Protein AF-A0A916TA83-F1 (afdb_monomer)

Sequence (271 aa):
MKVLVGTGSREHRHPMDTLDASRLGIAGRPSDEERTSVSLAVLRASPEEGGDETHGNGGSPRRLDVDAERVFSSRNERGELKEVMGTILADESLTRVVVAAGGGDPDAFLAAVLARLMAIERLDVEIGYVTHTTTPATENYSLPVGEQAAAFAVSAPAVSTPLIRDDTGAALVGIGHHRGRDGHKLEGEGIVDDTRLFAGETAGVTVRPTPQAPGVRASLDRRWRRRWVAGRAAQTGGPAIVVVRDGVVAPKTVRRSTFYRHHDDWKLVRP

Organism: NCBI:txid1517702

Solvent-accessible surface area (backbone atoms only — not comparable to full-atom values): 14836 Å² total; per-residue (Å²): 132,90,87,88,84,84,85,83,75,83,79,79,79,77,73,78,84,66,76,47,32,61,82,69,61,42,51,75,83,67,49,82,64,40,44,49,21,40,36,39,32,41,32,28,55,47,78,80,75,89,71,78,94,72,93,72,98,66,88,71,80,77,59,66,44,78,51,74,54,79,47,79,59,84,88,86,49,78,64,57,52,50,51,53,52,47,56,61,69,62,41,83,56,49,45,32,38,34,43,32,29,53,21,84,52,42,42,38,51,52,18,50,54,52,26,50,31,56,74,70,72,43,39,80,36,26,35,10,59,28,30,65,58,91,44,60,29,34,62,49,54,59,44,62,48,29,62,66,9,41,57,41,30,74,68,49,63,58,39,82,25,56,31,28,26,37,87,87,57,49,37,46,50,21,43,37,35,42,28,17,56,97,81,40,59,22,51,34,39,29,33,30,69,93,45,76,74,49,73,49,76,40,70,22,37,39,34,32,45,30,63,51,88,57,14,30,32,34,23,54,62,45,97,87,69,66,60,73,45,71,20,42,33,42,36,38,39,27,86,48,32,33,42,29,40,26,84,46,69,53,96,59,66,34,48,60,54,41,45,30,43,50,94,60,50,32,23,38,35,46,119

Structure (mmCIF, N/CA/C/O backbone):
data_AF-A0A916TA83-F1
#
_entry.id   AF-A0A916TA83-F1
#
loop_
_atom_site.group_PDB
_atom_site.id
_atom_site.type_symbol
_atom_site.label_atom_id
_atom_site.label_alt_id
_atom_site.label_comp_id
_atom_site.label_asym_id
_atom_site.label_entity_id
_atom_site.label_seq_id
_atom_site.pdbx_PDB_ins_code
_atom_site.Cartn_x
_atom_site.Cartn_y
_atom_site.Cartn_z
_atom_site.occupancy
_atom_site.B_iso_or_equiv
_atom_site.auth_seq_id
_atom_site.auth_comp_id
_atom_site.auth_asym_id
_atom_site.auth_atom_id
_atom_site.pdbx_PDB_model_num
ATOM 1 N N . MET A 1 1 ? -50.240 18.651 50.064 1.00 28.66 1 MET A N 1
ATOM 2 C CA . MET A 1 1 ? -50.277 19.049 48.639 1.00 28.66 1 MET A CA 1
ATOM 3 C C . MET A 1 1 ? -48.889 19.586 48.284 1.00 28.66 1 MET A C 1
ATOM 5 O O . MET A 1 1 ? -48.512 20.535 48.946 1.00 28.66 1 MET A O 1
ATOM 9 N N . LYS A 1 2 ? -48.142 18.903 47.383 1.00 21.80 2 LYS A N 1
ATOM 10 C CA . LYS A 1 2 ? -47.026 19.346 46.483 1.00 21.80 2 LYS A CA 1
ATOM 11 C C . LYS A 1 2 ? -46.073 20.477 46.979 1.00 21.80 2 LYS A C 1
ATOM 13 O O . LYS A 1 2 ? -46.550 21.528 47.359 1.00 21.80 2 LYS A O 1
ATOM 18 N N . VAL A 1 3 ? -44.733 20.406 46.933 1.00 22.08 3 VAL A N 1
ATOM 19 C CA . VAL A 1 3 ? -43.817 20.041 45.826 1.00 22.08 3 VAL A CA 1
ATOM 20 C C . VAL A 1 3 ? -42.411 19.698 46.365 1.00 22.08 3 VAL A C 1
ATOM 22 O O . VAL A 1 3 ? -41.931 20.300 47.318 1.00 22.08 3 VAL A O 1
ATOM 25 N N . LEU A 1 4 ? -41.772 18.757 45.669 1.00 21.94 4 LEU A N 1
ATOM 26 C CA . LEU A 1 4 ? -40.370 18.338 45.679 1.00 21.94 4 LEU A CA 1
ATOM 27 C C . LEU A 1 4 ? -39.563 19.165 44.657 1.00 21.94 4 LEU A C 1
ATOM 29 O O . LEU A 1 4 ? -40.009 19.221 43.518 1.00 21.94 4 LEU A O 1
ATOM 33 N N . VAL A 1 5 ? -38.381 19.699 44.994 1.00 26.34 5 VAL A N 1
ATOM 34 C CA . VAL A 1 5 ? -37.252 19.825 44.040 1.00 26.34 5 VAL A CA 1
ATOM 35 C C . VAL A 1 5 ? -35.937 19.685 44.808 1.00 26.34 5 VAL A C 1
ATOM 37 O O . VAL A 1 5 ? -35.589 20.529 45.632 1.00 26.34 5 VAL A O 1
ATOM 40 N N . GLY A 1 6 ? -35.240 18.581 44.538 1.00 24.70 6 GLY A N 1
ATOM 41 C CA . GLY A 1 6 ? -33.911 18.270 45.042 1.00 24.70 6 GLY A CA 1
ATOM 42 C C . GLY A 1 6 ? -32.810 19.009 44.283 1.00 24.70 6 GLY A C 1
ATOM 43 O O . GLY A 1 6 ? -32.918 19.314 43.096 1.00 24.70 6 GLY A O 1
ATOM 44 N N . THR A 1 7 ? -31.742 19.287 45.014 1.00 26.95 7 THR A N 1
ATOM 45 C CA . THR A 1 7 ? -30.483 19.874 44.567 1.00 26.95 7 THR A CA 1
ATOM 46 C C . THR A 1 7 ? -29.748 18.924 43.621 1.00 26.95 7 THR A C 1
ATOM 48 O O . THR A 1 7 ? -29.329 17.842 44.028 1.00 26.95 7 THR A O 1
ATOM 51 N N . GLY A 1 8 ? -29.574 19.329 42.362 1.00 25.00 8 GLY A N 1
ATOM 52 C CA . GLY A 1 8 ? -28.733 18.624 41.398 1.00 25.00 8 GLY A CA 1
ATOM 53 C C . GLY A 1 8 ? -27.250 18.800 41.725 1.00 25.00 8 GLY A C 1
ATOM 54 O O . GLY A 1 8 ? -26.660 19.831 41.403 1.00 25.00 8 GLY A O 1
ATOM 55 N N . SER A 1 9 ? -26.654 17.785 42.352 1.00 29.42 9 SER A N 1
ATOM 56 C CA . SER A 1 9 ? -25.202 17.593 42.371 1.00 29.42 9 SER A CA 1
ATOM 57 C C . SER A 1 9 ? -24.736 17.230 40.963 1.00 29.42 9 SER A C 1
ATOM 59 O O . SER A 1 9 ? -25.248 16.300 40.347 1.00 29.42 9 SER A O 1
ATOM 61 N N . ARG A 1 10 ? -23.769 17.994 40.450 1.00 30.06 10 ARG A N 1
ATOM 62 C CA . ARG A 1 10 ? -23.057 17.718 39.200 1.00 30.06 10 ARG A CA 1
ATOM 63 C C . ARG A 1 10 ? -22.338 16.373 39.316 1.00 30.06 10 ARG A C 1
ATOM 65 O O . ARG A 1 10 ? -21.316 16.289 39.991 1.00 30.06 10 ARG A O 1
ATOM 72 N N . GLU A 1 11 ? -22.851 15.353 38.639 1.00 30.36 11 GLU A N 1
ATOM 73 C CA . GLU A 1 11 ? -22.128 14.102 38.422 1.00 30.36 11 GLU A CA 1
ATOM 74 C C . GLU A 1 11 ? -20.825 14.374 37.664 1.00 30.36 11 GLU A C 1
ATOM 76 O O . GLU A 1 11 ? -20.797 14.944 36.567 1.00 30.36 11 GLU A O 1
ATOM 81 N N . HIS A 1 12 ? -19.727 13.974 38.300 1.00 27.55 12 HIS A N 1
ATOM 82 C CA . HIS A 1 12 ? -18.419 13.818 37.693 1.00 27.55 12 HIS A CA 1
ATOM 83 C C . HIS A 1 12 ? -18.500 12.764 36.586 1.00 27.55 12 HIS A C 1
ATOM 85 O O . HIS A 1 12 ? -18.556 11.566 36.848 1.00 27.55 12 HIS A O 1
ATOM 91 N N . ARG A 1 13 ? -18.462 13.218 35.331 1.00 27.81 13 ARG A N 1
ATOM 92 C CA . ARG A 1 13 ? -18.040 12.372 34.215 1.00 27.81 13 ARG A CA 1
ATOM 93 C C . ARG A 1 13 ? -16.564 12.041 34.420 1.00 27.81 13 ARG A C 1
ATOM 95 O O . ARG A 1 13 ? -15.716 12.907 34.228 1.00 27.81 13 ARG A O 1
ATOM 102 N N . HIS A 1 14 ? -16.273 10.808 34.824 1.00 29.09 14 HIS A N 1
ATOM 103 C CA . HIS A 1 14 ? -14.935 10.244 34.693 1.00 29.09 14 HIS A CA 1
ATOM 104 C C . HIS A 1 14 ? -14.563 10.222 33.200 1.00 29.09 14 HIS A C 1
ATOM 106 O O . HIS A 1 14 ? -15.340 9.694 32.399 1.00 29.09 14 HIS A O 1
ATOM 112 N N . PRO A 1 15 ? -13.439 10.830 32.787 1.00 33.94 15 PRO A N 1
ATOM 113 C CA . PRO A 1 15 ? -13.012 10.777 31.401 1.00 33.94 15 PRO A CA 1
ATOM 114 C C . PRO A 1 15 ? -12.515 9.365 31.079 1.00 33.94 15 PRO A C 1
ATOM 116 O O . PRO A 1 15 ? -11.769 8.771 31.854 1.00 33.94 15 PRO A O 1
ATOM 119 N N . MET A 1 16 ? -12.937 8.843 29.926 1.00 32.31 16 MET A N 1
ATOM 120 C CA . MET A 1 16 ? -12.237 7.771 29.220 1.00 32.31 16 MET A CA 1
ATOM 121 C C . MET A 1 16 ? -10.757 8.144 29.165 1.00 32.31 16 MET A C 1
ATOM 123 O O . MET A 1 16 ? -10.417 9.187 28.595 1.00 32.31 16 MET A O 1
ATOM 127 N N . ASP A 1 17 ? -9.911 7.331 29.794 1.00 36.94 17 ASP A N 1
ATOM 128 C CA . ASP A 1 17 ? -8.473 7.549 29.837 1.00 36.94 17 ASP A CA 1
ATOM 129 C C . ASP A 1 17 ? -7.963 7.526 28.400 1.00 36.94 17 ASP A C 1
ATOM 131 O O . ASP A 1 17 ? -7.900 6.508 27.711 1.00 36.94 17 ASP A O 1
ATOM 135 N N . THR A 1 18 ? -7.718 8.735 27.923 1.00 41.56 18 THR A N 1
ATOM 136 C CA . THR A 1 18 ? -7.269 9.039 26.584 1.00 41.56 18 THR A CA 1
ATOM 137 C C . THR A 1 18 ? -5.888 8.417 26.471 1.00 41.56 18 THR A C 1
ATOM 139 O O . THR A 1 18 ? -5.027 8.656 27.320 1.00 41.56 18 THR A O 1
ATOM 142 N N . LEU A 1 19 ? -5.654 7.604 25.441 1.00 48.62 19 LEU A N 1
ATOM 143 C CA . LEU A 1 19 ? -4.294 7.367 24.972 1.00 48.62 19 LEU A CA 1
ATOM 144 C C . LEU A 1 19 ? -3.728 8.741 24.614 1.00 48.62 19 LEU A C 1
ATOM 146 O O . LEU A 1 19 ? -3.976 9.267 23.532 1.00 48.62 19 LEU A O 1
ATOM 150 N N . ASP A 1 20 ? -3.061 9.361 25.583 1.00 53.00 20 ASP A N 1
ATOM 151 C CA . ASP A 1 20 ? -2.390 10.629 25.392 1.00 53.00 20 ASP A CA 1
ATOM 152 C C . ASP A 1 20 ? -1.370 10.421 24.269 1.00 53.00 20 ASP A C 1
ATOM 154 O O . ASP A 1 20 ? -0.642 9.420 24.269 1.00 53.00 20 ASP A O 1
ATOM 158 N N . ALA A 1 21 ? -1.312 11.342 23.307 1.00 50.53 21 ALA A N 1
ATOM 159 C CA . ALA A 1 21 ? -0.298 11.327 22.260 1.00 50.53 21 ALA A CA 1
ATOM 160 C C . ALA A 1 21 ? 1.109 11.150 22.869 1.00 50.53 21 ALA A C 1
ATOM 162 O O . ALA A 1 21 ? 1.961 10.492 22.274 1.00 50.53 21 ALA A O 1
ATOM 163 N N . SER A 1 22 ? 1.317 11.611 24.106 1.00 51.34 22 SER A N 1
ATOM 164 C CA . SER A 1 22 ? 2.514 11.386 24.925 1.00 51.34 22 SER A CA 1
ATOM 165 C C . SER A 1 22 ? 2.867 9.903 25.132 1.00 51.34 22 SER A C 1
ATOM 167 O O . SER A 1 22 ? 4.037 9.522 25.071 1.00 51.34 22 SER A O 1
ATOM 169 N N . ARG A 1 23 ? 1.879 9.018 25.335 1.00 54.31 23 ARG A N 1
ATOM 170 C CA . ARG A 1 23 ? 2.102 7.570 25.527 1.00 54.31 23 ARG A CA 1
ATOM 171 C C . ARG A 1 23 ? 2.528 6.864 24.241 1.00 54.31 23 ARG A C 1
ATOM 173 O O . ARG A 1 23 ? 3.280 5.895 24.332 1.00 54.31 23 ARG A O 1
ATOM 180 N N . LEU A 1 24 ? 2.148 7.386 23.075 1.00 56.44 24 LEU A N 1
ATOM 181 C CA . LEU A 1 24 ? 2.603 6.901 21.765 1.00 56.44 24 LEU A CA 1
ATOM 182 C C . LEU A 1 24 ? 3.900 7.577 21.281 1.00 56.44 24 LEU A C 1
ATOM 184 O O . LEU A 1 24 ? 4.391 7.218 20.217 1.00 56.44 24 LEU A O 1
ATOM 188 N N . GLY A 1 25 ? 4.448 8.540 22.035 1.00 53.28 25 GLY A N 1
ATOM 189 C CA . GLY A 1 25 ? 5.608 9.336 21.606 1.00 53.28 25 GLY A CA 1
ATOM 190 C C . GLY A 1 25 ? 5.273 10.368 20.523 1.00 53.28 25 GLY A C 1
ATOM 191 O O . GLY A 1 25 ? 6.152 10.779 19.780 1.00 53.28 25 GLY A O 1
ATOM 192 N N . ILE A 1 26 ? 3.996 10.759 20.402 1.00 53.59 26 ILE A N 1
ATOM 193 C CA . ILE A 1 26 ? 3.448 11.593 19.313 1.00 53.59 26 ILE A CA 1
ATOM 194 C C . ILE A 1 26 ? 3.149 13.036 19.759 1.00 53.59 26 ILE A C 1
ATOM 196 O O . ILE A 1 26 ? 2.892 13.911 18.931 1.00 53.59 26 ILE A O 1
ATOM 200 N N . ALA A 1 27 ? 3.237 13.322 21.062 1.00 51.66 27 ALA A N 1
ATOM 201 C CA . ALA A 1 27 ? 3.075 14.672 21.598 1.00 51.66 27 ALA A CA 1
ATOM 202 C C . ALA A 1 27 ? 4.351 15.517 21.427 1.00 51.66 27 ALA A C 1
ATOM 204 O O . ALA A 1 27 ? 5.439 15.122 21.837 1.00 51.66 27 ALA A O 1
ATOM 205 N N . GLY A 1 28 ? 4.207 16.730 20.882 1.00 55.28 28 GLY A N 1
ATOM 206 C CA . GLY A 1 28 ? 5.302 17.700 20.772 1.00 55.28 28 GLY A CA 1
ATOM 207 C C . GLY A 1 28 ? 6.255 17.481 19.587 1.00 55.28 28 GLY A C 1
ATOM 208 O O . GLY A 1 28 ? 5.982 16.735 18.647 1.00 55.28 28 GLY A O 1
ATOM 209 N N . ARG A 1 29 ? 7.379 18.215 19.585 1.00 52.69 29 ARG A N 1
ATOM 210 C CA . ARG A 1 29 ? 8.438 18.053 18.575 1.00 52.69 29 ARG A CA 1
ATOM 211 C C . ARG A 1 29 ? 9.213 16.774 18.921 1.00 52.69 29 ARG A C 1
ATOM 213 O O . ARG A 1 29 ? 9.784 16.750 20.008 1.00 52.69 29 ARG A O 1
ATOM 220 N N . PRO A 1 30 ? 9.281 15.770 18.028 1.00 54.47 30 PRO A N 1
ATOM 221 C CA . PRO A 1 30 ? 9.876 14.485 18.368 1.00 54.47 30 PRO A CA 1
ATOM 222 C C . PRO A 1 30 ? 11.357 14.663 18.700 1.00 54.47 30 PRO A C 1
ATOM 224 O O . PRO A 1 30 ? 12.094 15.315 17.938 1.00 54.47 30 PRO A O 1
ATOM 227 N N . SER A 1 31 ? 11.762 14.092 19.833 1.00 57.50 31 SER A N 1
ATOM 228 C CA . SER A 1 31 ? 13.162 13.955 20.238 1.00 57.50 31 SER A CA 1
ATOM 229 C C . SER A 1 31 ? 13.949 13.110 19.224 1.00 57.50 31 SER A C 1
ATOM 231 O O . SER A 1 31 ? 13.367 12.387 18.413 1.00 57.50 31 SER A O 1
ATOM 233 N N . ASP A 1 32 ? 15.284 13.191 19.235 1.00 51.28 32 ASP A N 1
ATOM 234 C CA . ASP A 1 32 ? 16.131 12.399 18.322 1.00 51.28 32 ASP A CA 1
ATOM 235 C C . ASP A 1 32 ? 15.951 10.879 18.497 1.00 51.28 32 ASP A C 1
ATOM 237 O O . ASP A 1 32 ? 16.109 10.121 17.540 1.00 51.28 32 ASP A O 1
ATOM 241 N N . GLU A 1 33 ? 15.542 10.439 19.686 1.00 52.03 33 GLU A N 1
ATOM 242 C CA . GLU A 1 33 ? 15.236 9.041 19.990 1.00 52.03 33 GLU A CA 1
ATOM 243 C C . GLU A 1 33 ? 13.864 8.627 19.425 1.00 52.03 33 GLU A C 1
ATOM 245 O O . GLU A 1 33 ? 13.762 7.624 18.713 1.00 52.03 33 GLU A O 1
ATOM 250 N N . GLU A 1 34 ? 12.830 9.460 19.598 1.00 53.19 34 GLU A N 1
ATOM 251 C CA . GLU A 1 34 ? 11.491 9.232 19.025 1.00 53.19 34 GLU A CA 1
ATOM 252 C C . GLU A 1 34 ? 11.509 9.209 17.489 1.00 53.19 34 GLU A C 1
ATOM 254 O O . GLU A 1 34 ? 10.818 8.397 16.871 1.00 53.19 34 GLU A O 1
ATOM 259 N N . ARG A 1 35 ? 12.388 10.009 16.867 1.00 50.94 35 ARG A N 1
ATOM 260 C CA . ARG A 1 35 ? 12.636 10.045 15.410 1.00 50.94 35 ARG A CA 1
ATOM 261 C C . ARG A 1 35 ? 13.196 8.756 14.821 1.00 50.94 35 ARG A C 1
ATOM 263 O O . ARG A 1 35 ? 13.299 8.658 13.600 1.00 50.94 35 ARG A O 1
ATOM 270 N N . THR A 1 36 ? 13.619 7.806 15.646 1.00 49.69 36 THR A N 1
ATOM 271 C CA . THR A 1 36 ? 14.121 6.495 15.201 1.00 49.69 36 THR A CA 1
ATOM 272 C C . THR A 1 36 ? 13.321 5.332 15.780 1.00 49.69 36 THR A C 1
ATOM 274 O O . THR A 1 36 ? 13.504 4.191 15.358 1.00 49.69 36 THR A O 1
ATOM 277 N N . SER A 1 37 ? 12.403 5.630 16.701 1.00 55.59 37 SER A N 1
ATOM 278 C CA . SER A 1 37 ? 11.553 4.650 17.355 1.00 55.59 37 SER A CA 1
ATOM 279 C C . SER A 1 37 ? 10.347 4.270 16.497 1.00 55.59 37 SER A C 1
ATOM 281 O O . SER A 1 37 ? 9.793 5.062 15.726 1.00 55.59 37 SER A O 1
ATOM 283 N N . VAL A 1 38 ? 9.937 3.023 16.660 1.00 59.16 38 VAL A N 1
ATOM 284 C CA . VAL A 1 38 ? 8.677 2.490 16.165 1.00 59.16 38 VAL A CA 1
ATOM 285 C C . VAL A 1 38 ? 7.938 1.967 17.389 1.00 59.16 38 VAL A C 1
ATOM 287 O O . VAL A 1 38 ? 8.574 1.582 18.363 1.00 59.16 38 VAL A O 1
ATOM 290 N N . SER A 1 39 ? 6.614 2.033 17.409 1.00 62.50 39 SER A N 1
ATOM 291 C CA . SER A 1 39 ? 5.800 1.566 18.525 1.00 62.50 39 SER A CA 1
ATOM 292 C C . SER A 1 39 ? 4.489 0.976 18.019 1.00 62.50 39 SER A C 1
ATOM 294 O O . SER A 1 39 ? 3.954 1.345 16.972 1.00 62.50 39 SER A O 1
ATOM 296 N N . LEU A 1 40 ? 3.953 0.038 18.784 1.00 61.72 40 LEU A N 1
ATOM 297 C CA . LEU A 1 40 ? 2.642 -0.542 18.555 1.00 61.72 40 LEU A CA 1
ATOM 298 C C . LEU A 1 40 ? 1.824 -0.329 19.823 1.00 61.72 40 LEU A C 1
ATOM 300 O O . LEU A 1 40 ? 2.336 -0.512 20.912 1.00 61.72 40 LEU A O 1
ATOM 304 N N . ALA A 1 41 ? 0.573 0.084 19.710 1.00 63.62 41 ALA A N 1
ATOM 305 C CA . ALA A 1 41 ? -0.384 -0.022 20.800 1.00 63.62 41 ALA A CA 1
ATOM 306 C C . ALA A 1 41 ? -1.491 -0.989 20.389 1.00 63.62 41 ALA A C 1
ATOM 308 O O . ALA A 1 41 ? -1.897 -1.035 19.227 1.00 63.62 41 ALA A O 1
ATOM 309 N N . VAL A 1 42 ? -1.967 -1.772 21.347 1.00 64.62 42 VAL A N 1
ATOM 310 C CA . VAL A 1 42 ? -2.888 -2.877 21.114 1.00 64.62 42 VAL A CA 1
ATOM 311 C C . VAL A 1 42 ? -4.163 -2.577 21.891 1.00 64.62 42 VAL A C 1
ATOM 313 O O . VAL A 1 42 ? -4.121 -2.227 23.066 1.00 64.62 42 VAL A O 1
ATOM 316 N N . LEU A 1 43 ? -5.307 -2.649 21.220 1.00 63.97 43 LEU A N 1
ATOM 317 C CA . LEU A 1 43 ? -6.608 -2.379 21.816 1.00 63.97 43 LEU A CA 1
ATOM 318 C C . LEU A 1 43 ? -7.437 -3.659 21.785 1.00 63.97 43 LEU A C 1
ATOM 320 O O . LEU A 1 43 ? -7.762 -4.193 20.718 1.00 63.97 43 LEU A O 1
ATOM 324 N N . ARG A 1 44 ? -7.768 -4.157 22.974 1.00 66.69 44 ARG A N 1
ATOM 325 C CA . ARG A 1 44 ? -8.557 -5.374 23.150 1.00 66.69 44 ARG A CA 1
ATOM 326 C C . ARG A 1 44 ? -10.010 -5.007 23.400 1.00 66.69 44 ARG A C 1
ATOM 328 O O . ARG A 1 44 ? -10.315 -3.970 23.990 1.00 66.69 44 ARG A O 1
ATOM 335 N N . ALA A 1 45 ? -10.920 -5.862 22.947 1.00 55.62 45 ALA A N 1
ATOM 336 C CA . ALA A 1 45 ? -12.283 -5.782 23.453 1.00 55.62 45 ALA A CA 1
ATOM 337 C C . ALA A 1 45 ? -12.268 -6.202 24.927 1.00 55.62 45 ALA A C 1
ATOM 339 O O . ALA A 1 45 ? -11.715 -7.256 25.248 1.00 55.62 45 ALA A O 1
ATOM 340 N N . SER A 1 46 ? -12.861 -5.399 25.815 1.00 51.34 46 SER A N 1
ATOM 341 C CA . SER A 1 46 ? -13.093 -5.845 27.188 1.00 51.34 46 SER A CA 1
ATOM 342 C C . SER A 1 46 ? -13.936 -7.123 27.158 1.00 51.34 46 SER A C 1
ATOM 344 O O . SER A 1 46 ? -14.867 -7.208 26.345 1.00 51.34 46 SER A O 1
ATOM 346 N N . PRO A 1 47 ? -13.668 -8.107 28.032 1.00 44.66 47 PRO A N 1
ATOM 347 C CA . PRO A 1 47 ? -14.613 -9.191 28.234 1.00 44.66 47 PRO A CA 1
ATOM 348 C C . PRO A 1 47 ? -15.955 -8.583 28.658 1.00 44.66 47 PRO A C 1
ATOM 350 O O . PRO A 1 47 ? -16.002 -7.710 29.525 1.00 44.66 47 PRO A O 1
ATOM 353 N N . GLU A 1 48 ? -17.044 -9.013 28.020 1.00 46.88 48 GLU A N 1
ATOM 354 C CA . GLU A 1 48 ? -18.394 -8.706 28.491 1.00 46.88 48 GLU A CA 1
ATOM 355 C C . GLU A 1 48 ? -18.500 -9.299 29.904 1.00 46.88 48 GLU A C 1
ATOM 357 O O . GLU A 1 48 ? -18.595 -10.518 30.067 1.00 46.88 48 GLU A O 1
ATOM 362 N N . GLU A 1 49 ? -18.410 -8.468 30.945 1.00 42.28 49 GLU A N 1
ATOM 363 C CA . GLU A 1 49 ? -18.822 -8.897 32.277 1.00 42.28 49 GLU A CA 1
ATOM 364 C C . GLU A 1 49 ? -20.290 -9.296 32.154 1.00 42.28 49 GLU A C 1
ATOM 366 O O . GLU A 1 49 ? -21.136 -8.458 31.844 1.00 42.28 49 GLU A O 1
ATOM 371 N N . GLY A 1 50 ? -20.566 -10.594 32.31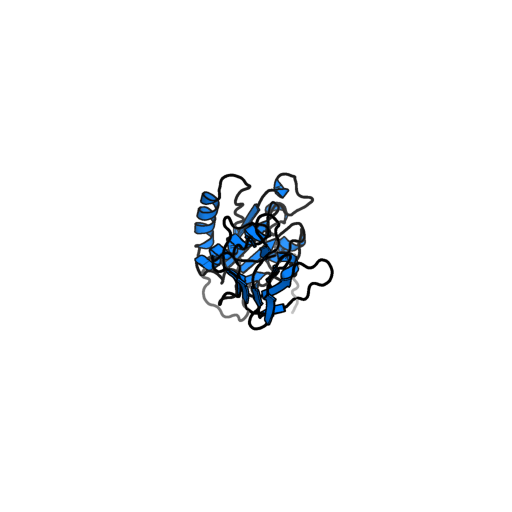5 1.00 42.59 50 GLY A N 1
ATOM 372 C CA . GLY A 1 50 ? -21.898 -11.175 32.204 1.00 42.59 50 GLY A CA 1
ATOM 373 C C . GLY A 1 50 ? -22.875 -10.485 33.149 1.00 42.59 50 GLY A C 1
ATOM 374 O O . GLY A 1 50 ? -22.988 -10.852 34.317 1.00 42.59 50 GLY A O 1
ATOM 375 N N . GLY A 1 51 ? -23.558 -9.472 32.626 1.00 39.94 51 GLY A N 1
ATOM 376 C CA . GLY A 1 51 ? -24.665 -8.780 33.254 1.00 39.94 51 GLY A CA 1
ATOM 377 C C . GLY A 1 51 ? -25.967 -9.410 32.790 1.00 39.94 51 GLY A C 1
ATOM 378 O O . GLY A 1 51 ? -26.295 -9.371 31.608 1.00 39.94 51 GLY A O 1
ATOM 379 N N . ASP A 1 52 ? -26.656 -10.010 33.751 1.00 38.72 52 ASP A N 1
ATOM 380 C CA . ASP A 1 52 ? -27.982 -10.613 33.677 1.00 38.72 52 ASP A CA 1
ATOM 381 C C . ASP A 1 52 ? -28.991 -9.819 32.821 1.00 38.72 52 ASP A C 1
ATOM 383 O O . ASP A 1 52 ? -29.012 -8.583 32.800 1.00 38.72 52 ASP A O 1
ATOM 387 N N . GLU A 1 53 ? -29.834 -10.565 32.111 1.00 45.31 53 GLU A N 1
ATOM 388 C CA . GLU A 1 53 ? -30.804 -10.091 31.132 1.00 45.31 53 GLU A CA 1
ATOM 389 C C . GLU A 1 53 ? -31.744 -9.026 31.717 1.00 45.31 53 GLU A C 1
ATOM 391 O O . GLU A 1 53 ? -32.591 -9.328 32.550 1.00 45.31 53 GLU A O 1
ATOM 396 N N . THR A 1 54 ? -31.724 -7.799 31.188 1.00 38.59 54 THR A N 1
ATOM 397 C CA . THR A 1 54 ? -32.947 -6.981 31.113 1.00 38.59 54 THR A CA 1
ATOM 398 C C . THR A 1 54 ? -32.965 -6.102 29.863 1.00 38.59 54 THR A C 1
ATOM 400 O O . THR A 1 54 ? -31.965 -5.550 29.417 1.00 38.59 54 THR A O 1
ATOM 403 N N . HIS A 1 55 ? -34.152 -6.032 29.262 1.00 44.81 55 HIS A N 1
ATOM 404 C CA . HIS A 1 55 ? -34.470 -5.379 27.997 1.00 44.81 55 HIS A CA 1
ATOM 405 C C . HIS A 1 55 ? -33.978 -3.927 27.873 1.00 44.81 55 HIS A C 1
ATOM 407 O O . HIS A 1 55 ? -34.287 -3.083 28.711 1.00 44.81 55 HIS A O 1
ATOM 413 N N . GLY A 1 56 ? -33.364 -3.599 26.733 1.00 35.56 56 GLY A N 1
ATOM 414 C CA . GLY A 1 56 ? -33.123 -2.214 26.331 1.00 35.56 56 GLY A CA 1
ATOM 415 C C . GLY A 1 56 ? -32.407 -2.106 24.988 1.00 35.56 56 GLY A C 1
ATOM 416 O O . GLY A 1 56 ? -31.202 -2.291 24.902 1.00 35.56 56 GLY A O 1
ATOM 417 N N . ASN A 1 57 ? -33.159 -1.800 23.931 1.00 42.66 57 ASN A N 1
ATOM 418 C CA . ASN A 1 57 ? -32.639 -1.494 22.600 1.00 42.66 57 ASN A CA 1
ATOM 419 C C . ASN A 1 57 ? -31.784 -0.213 22.641 1.00 42.66 57 ASN A C 1
ATOM 421 O O . ASN A 1 57 ? -32.317 0.892 22.739 1.00 42.66 57 ASN A O 1
ATOM 425 N N . GLY A 1 58 ? -30.468 -0.381 22.568 1.00 37.47 58 GLY A N 1
ATOM 426 C CA . GLY A 1 58 ? -29.481 0.690 22.498 1.00 37.47 58 GLY A CA 1
ATOM 427 C C . GLY A 1 58 ? -28.097 0.093 22.693 1.00 37.47 58 GLY A C 1
ATOM 428 O O . GLY A 1 58 ? -27.648 -0.036 23.824 1.00 37.47 58 GLY A O 1
ATOM 429 N N . GLY A 1 59 ? -27.451 -0.333 21.603 1.00 33.25 59 GLY A N 1
ATOM 430 C CA . GLY A 1 59 ? -26.108 -0.910 21.656 1.00 33.25 59 GLY A CA 1
ATOM 431 C C . GLY A 1 59 ? -25.127 0.073 22.291 1.00 33.25 59 GLY A C 1
ATOM 432 O O . GLY A 1 59 ? -24.728 1.046 21.651 1.00 33.25 59 GLY A O 1
ATOM 433 N N . SER A 1 60 ? -24.767 -0.167 23.551 1.00 35.09 60 SER A N 1
ATOM 434 C CA . SER A 1 60 ? -23.680 0.544 24.217 1.00 35.09 60 SER A CA 1
ATOM 435 C C . SER A 1 60 ? -22.379 0.306 23.446 1.00 35.09 60 SER A C 1
ATOM 437 O O . SER A 1 60 ? -22.143 -0.813 22.982 1.00 35.09 60 SER A O 1
ATOM 439 N N . PRO A 1 61 ? -21.518 1.326 23.281 1.00 40.34 61 PRO A N 1
ATOM 440 C CA . PRO A 1 61 ? -20.200 1.115 22.703 1.00 40.34 61 PRO A CA 1
ATOM 441 C C . PRO A 1 61 ? -19.439 0.105 23.568 1.00 40.34 61 PR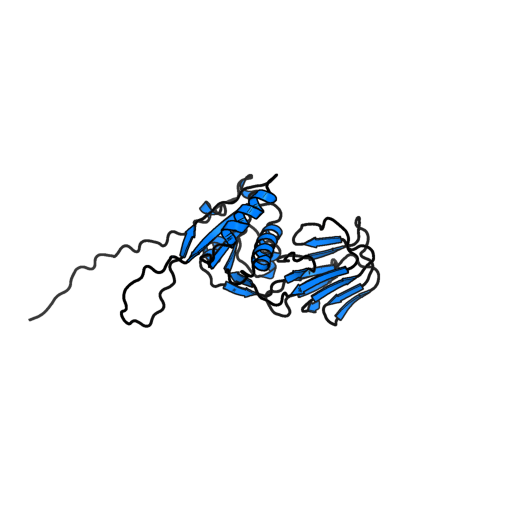O A C 1
ATOM 443 O O . PRO A 1 61 ? -19.340 0.285 24.783 1.00 40.34 61 PRO A O 1
ATOM 446 N N . ARG A 1 62 ? -18.928 -0.965 22.942 1.00 45.12 62 ARG A N 1
ATOM 447 C CA . ARG A 1 62 ? -18.068 -1.952 23.609 1.00 45.12 62 ARG A CA 1
ATOM 448 C C . ARG A 1 62 ? -16.931 -1.217 24.308 1.00 45.12 62 ARG A C 1
ATOM 450 O O . ARG A 1 62 ? -16.277 -0.366 23.700 1.00 45.12 62 ARG A O 1
ATOM 457 N N . ARG A 1 63 ? -16.708 -1.536 25.581 1.00 43.94 63 ARG A N 1
ATOM 458 C CA . ARG A 1 63 ? -15.560 -1.025 26.326 1.00 43.94 63 ARG A CA 1
ATOM 459 C C . ARG A 1 63 ? -14.301 -1.613 25.675 1.00 43.94 63 ARG A C 1
ATOM 461 O O . ARG A 1 63 ? -14.232 -2.816 25.433 1.00 43.94 63 ARG A O 1
ATOM 468 N N . LEU A 1 64 ? -13.380 -0.746 25.265 1.00 47.44 64 LEU A N 1
ATOM 469 C CA . LEU A 1 64 ? -12.072 -1.144 24.751 1.00 47.44 64 LEU A CA 1
ATOM 470 C C . LEU A 1 64 ? -11.088 -0.982 25.901 1.00 47.44 64 LEU A C 1
ATOM 472 O O . LEU A 1 64 ? -10.890 0.143 26.370 1.00 47.44 64 LEU A O 1
ATOM 476 N N . ASP A 1 65 ? -10.496 -2.084 26.349 1.00 48.25 65 ASP A N 1
ATOM 477 C CA . ASP A 1 65 ? -9.367 -2.024 27.268 1.00 48.25 65 ASP A CA 1
ATOM 478 C C . ASP A 1 65 ? -8.100 -1.748 26.457 1.00 48.25 65 ASP A C 1
ATOM 480 O O . ASP A 1 65 ? -7.817 -2.361 25.421 1.00 48.25 65 ASP A O 1
ATOM 484 N N . VAL A 1 66 ? -7.377 -0.726 26.900 1.00 47.53 66 VAL A N 1
ATOM 485 C CA . VAL A 1 66 ? -6.247 -0.150 26.183 1.00 47.53 66 VAL A CA 1
ATOM 486 C C . VAL A 1 66 ? -4.955 -0.646 26.822 1.00 47.53 66 VAL A C 1
ATOM 488 O O . VAL A 1 66 ? -4.504 -0.081 27.818 1.00 47.53 66 VAL A O 1
ATOM 491 N N . ASP A 1 67 ? -4.323 -1.647 26.212 1.00 51.69 67 ASP A N 1
ATOM 492 C CA . ASP A 1 67 ? -2.997 -2.123 26.609 1.00 51.69 67 ASP A CA 1
ATOM 493 C C . ASP A 1 67 ? -1.943 -1.567 25.637 1.00 51.69 67 ASP A C 1
ATOM 495 O O . ASP A 1 67 ? -1.680 -2.093 24.553 1.00 51.69 67 ASP A O 1
ATOM 499 N N . ALA A 1 68 ? -1.330 -0.441 26.000 1.00 47.22 68 ALA A N 1
ATOM 500 C CA . ALA A 1 68 ? -0.281 0.169 25.187 1.00 47.22 68 ALA A CA 1
ATOM 501 C C . ALA A 1 68 ? 1.067 -0.544 25.404 1.00 47.22 68 ALA A C 1
ATOM 503 O O . ALA A 1 68 ? 1.829 -0.189 26.303 1.00 47.22 68 ALA A O 1
ATOM 504 N N . GLU A 1 69 ? 1.376 -1.537 24.572 1.00 50.25 69 GLU A N 1
ATOM 505 C CA . GLU A 1 69 ? 2.632 -2.292 24.639 1.00 50.25 69 GLU A CA 1
ATOM 506 C C . GLU A 1 69 ? 3.701 -1.703 23.702 1.00 50.25 69 GLU A C 1
ATOM 508 O O . GLU A 1 69 ? 3.770 -2.040 22.526 1.00 50.25 69 GLU A O 1
ATOM 513 N N . ARG A 1 70 ? 4.572 -0.815 24.202 1.00 45.75 70 ARG A N 1
ATOM 514 C CA . ARG A 1 70 ? 5.669 -0.246 23.392 1.00 45.75 70 ARG A CA 1
ATOM 515 C C . ARG A 1 70 ? 6.661 -1.333 22.950 1.00 45.75 70 ARG A C 1
ATOM 517 O O . ARG A 1 70 ? 7.505 -1.748 23.738 1.00 45.75 70 ARG A O 1
ATOM 524 N N . VAL A 1 71 ? 6.607 -1.737 21.681 1.00 48.53 71 VAL A N 1
ATOM 525 C CA . VAL A 1 71 ? 7.609 -2.627 21.060 1.00 48.53 71 VAL A CA 1
ATOM 526 C C . VAL A 1 71 ? 8.742 -1.801 20.418 1.00 48.53 71 VAL A C 1
ATOM 528 O O . VAL A 1 71 ? 8.465 -0.784 19.797 1.00 48.53 71 VAL A O 1
ATOM 531 N N . PHE A 1 72 ? 9.996 -2.223 20.622 1.00 45.53 72 PHE A N 1
ATOM 532 C CA . PHE A 1 72 ? 11.267 -1.465 20.648 1.00 45.53 72 PHE A CA 1
ATOM 533 C C . PHE A 1 72 ? 11.834 -0.826 19.347 1.00 45.53 72 PHE A C 1
ATOM 535 O O . PHE A 1 72 ? 11.400 -1.084 18.225 1.00 45.53 72 PHE A O 1
ATOM 542 N N . SER A 1 73 ? 12.868 0.019 19.551 1.00 37.53 73 SER A N 1
ATOM 543 C CA . SER A 1 73 ? 13.689 0.778 18.581 1.00 37.53 73 SER A CA 1
ATOM 544 C C . SER A 1 73 ? 14.936 0.006 18.091 1.00 37.53 73 SER A C 1
ATOM 546 O O . SER A 1 73 ? 15.548 -0.757 18.827 1.00 37.53 73 SER A O 1
ATOM 548 N N . SER A 1 74 ? 15.323 0.250 16.830 1.00 44.50 74 SER A N 1
ATOM 549 C CA . SER A 1 74 ? 16.326 -0.452 15.999 1.00 44.50 74 SER A CA 1
ATOM 550 C C . SER A 1 74 ? 17.649 -0.855 16.695 1.00 44.50 74 SER A C 1
ATOM 552 O O . SER A 1 74 ? 18.295 -0.039 17.342 1.00 44.50 74 SER A O 1
ATOM 554 N N . ARG A 1 75 ? 18.183 -2.079 16.517 1.00 40.88 75 ARG A N 1
ATOM 555 C CA . ARG A 1 75 ? 19.025 -2.467 15.353 1.00 40.88 75 ARG A CA 1
ATOM 556 C C . ARG A 1 75 ? 19.279 -3.985 15.193 1.00 40.88 75 ARG A C 1
ATOM 558 O O . ARG A 1 75 ? 19.963 -4.347 14.239 1.00 40.88 75 ARG A O 1
ATOM 565 N N . ASN A 1 76 ? 18.747 -4.873 16.045 1.00 42.56 76 ASN A N 1
ATOM 566 C CA . ASN A 1 76 ? 19.104 -6.309 16.011 1.00 42.56 76 ASN A CA 1
ATOM 567 C C . ASN A 1 76 ? 17.936 -7.319 16.157 1.00 42.56 76 ASN A C 1
ATOM 569 O O . ASN A 1 76 ? 18.164 -8.496 16.400 1.00 42.56 76 ASN A O 1
ATOM 573 N N . GLU A 1 77 ? 16.682 -6.903 15.956 1.00 48.22 77 GLU A N 1
ATOM 574 C CA . GLU A 1 77 ? 15.524 -7.608 16.548 1.00 48.22 77 GLU A CA 1
ATOM 575 C C . GLU A 1 77 ? 14.452 -8.051 15.533 1.00 48.22 77 GLU A C 1
ATOM 577 O O . GLU A 1 77 ? 13.274 -8.173 15.855 1.00 48.22 77 GLU A O 1
ATOM 582 N N . ARG A 1 78 ? 14.818 -8.337 14.273 1.00 48.03 78 ARG A N 1
ATOM 583 C CA . ARG A 1 78 ? 13.844 -8.874 13.289 1.00 48.03 78 ARG A CA 1
ATOM 584 C C . ARG A 1 78 ? 13.198 -10.196 13.740 1.00 48.03 78 ARG A C 1
ATOM 586 O O . ARG A 1 78 ? 12.099 -10.506 13.287 1.00 48.03 78 ARG A O 1
ATOM 593 N N . GLY A 1 79 ? 13.887 -10.971 14.581 1.00 47.59 79 GLY A N 1
ATOM 594 C CA . GLY A 1 79 ? 13.376 -12.206 15.183 1.00 47.59 79 GLY A CA 1
ATOM 595 C C . GLY A 1 79 ? 12.445 -11.948 16.369 1.00 47.59 79 GLY A C 1
ATOM 596 O O . GLY A 1 79 ? 11.323 -12.441 16.365 1.00 47.59 79 GLY A O 1
ATOM 597 N N . GLU A 1 80 ? 12.872 -11.119 17.320 1.00 49.53 80 GLU A N 1
ATOM 598 C CA . GLU A 1 80 ? 12.121 -10.818 18.549 1.00 49.53 80 GLU A CA 1
ATOM 599 C C . GLU A 1 80 ? 10.845 -10.021 18.265 1.00 49.53 80 GLU A C 1
ATOM 601 O O . GLU A 1 80 ? 9.775 -10.386 18.744 1.00 49.53 80 GLU A O 1
ATOM 606 N N . LEU A 1 81 ? 10.901 -9.023 17.373 1.00 54.50 81 LEU A N 1
ATOM 607 C CA . LEU A 1 81 ? 9.704 -8.324 16.903 1.00 54.50 81 LEU A CA 1
ATOM 608 C C . LEU A 1 81 ? 8.722 -9.304 16.250 1.00 54.50 81 LEU A C 1
ATOM 610 O O . LEU A 1 81 ? 7.525 -9.225 16.483 1.00 54.50 81 LEU A O 1
ATOM 614 N N . LYS A 1 82 ? 9.199 -10.262 15.447 1.00 60.66 82 LYS A N 1
ATOM 615 C CA . LYS A 1 82 ? 8.327 -11.251 14.796 1.00 60.66 82 LYS A CA 1
ATOM 616 C C . LYS A 1 82 ? 7.631 -12.161 15.812 1.00 60.66 82 LYS A C 1
ATOM 618 O O . LYS A 1 82 ? 6.487 -12.547 15.578 1.00 60.66 82 LYS A O 1
ATOM 623 N N . GLU A 1 83 ? 8.314 -12.512 16.895 1.00 61.78 83 GLU A N 1
ATOM 624 C CA . GLU A 1 83 ? 7.787 -13.365 17.959 1.00 61.78 83 GLU A CA 1
ATOM 625 C C . GLU A 1 83 ? 6.782 -12.609 18.838 1.00 61.78 83 GLU A C 1
ATOM 627 O O . GLU A 1 83 ? 5.649 -13.061 18.982 1.00 61.78 83 GLU A O 1
ATOM 632 N N . VAL A 1 84 ? 7.131 -11.401 19.294 1.00 60.22 84 VAL A N 1
ATOM 633 C CA . VAL A 1 84 ? 6.244 -10.512 20.066 1.00 60.22 84 VAL A CA 1
ATOM 634 C C . VAL A 1 84 ? 4.992 -10.151 19.261 1.00 60.22 84 VAL A C 1
ATOM 636 O O . VAL A 1 84 ? 3.873 -10.375 19.716 1.00 60.22 84 VAL A O 1
ATOM 639 N N . MET A 1 85 ? 5.154 -9.707 18.009 1.00 66.19 85 MET A N 1
ATOM 640 C CA . MET A 1 85 ? 4.030 -9.461 17.094 1.00 66.19 85 MET A CA 1
ATOM 641 C C . MET A 1 85 ? 3.232 -10.735 16.811 1.00 66.19 85 MET A C 1
ATOM 643 O O . MET A 1 85 ? 2.030 -10.674 16.580 1.00 66.19 85 MET A O 1
ATOM 647 N N . GLY A 1 86 ? 3.892 -11.894 16.776 1.00 68.31 86 GLY A N 1
ATOM 648 C CA . GLY A 1 86 ? 3.245 -13.182 16.567 1.00 68.31 86 GLY A CA 1
ATOM 649 C C . GLY A 1 86 ? 2.282 -13.526 17.696 1.00 68.31 86 GLY A C 1
ATOM 650 O O . GLY A 1 86 ? 1.167 -13.938 17.403 1.00 68.31 86 GLY A O 1
ATOM 651 N N . THR A 1 87 ? 2.698 -13.311 18.941 1.00 68.69 87 THR A N 1
ATOM 652 C CA . THR A 1 87 ? 1.883 -13.552 20.135 1.00 68.69 87 THR A CA 1
ATOM 653 C C . THR A 1 87 ? 0.760 -12.528 20.264 1.00 68.69 87 THR A C 1
ATOM 655 O O . THR A 1 87 ? -0.393 -12.913 20.426 1.00 68.69 87 THR A O 1
ATOM 658 N N . ILE A 1 88 ? 1.072 -11.235 20.114 1.00 68.31 88 ILE A N 1
ATOM 659 C CA . ILE A 1 88 ? 0.090 -10.145 20.215 1.00 68.31 88 ILE A CA 1
ATOM 660 C C . ILE A 1 88 ? -1.016 -10.302 19.169 1.00 68.31 88 ILE A C 1
ATOM 662 O O . ILE A 1 88 ? -2.193 -10.187 19.491 1.00 68.31 88 ILE A O 1
ATOM 666 N N . LEU A 1 89 ? -0.653 -10.570 17.911 1.00 70.75 89 LEU A N 1
ATOM 667 C CA . LEU A 1 89 ? -1.627 -10.643 16.818 1.00 70.75 89 LEU A CA 1
ATOM 668 C C . LEU A 1 89 ? -2.388 -11.977 16.763 1.00 70.75 89 LEU A C 1
ATOM 670 O O . LEU A 1 89 ? -3.405 -12.057 16.077 1.00 70.75 89 LEU A O 1
ATOM 674 N N . ALA A 1 90 ? -1.909 -13.019 17.451 1.00 71.12 90 ALA A N 1
ATOM 675 C CA . ALA A 1 90 ? -2.613 -14.298 17.565 1.00 71.12 90 ALA A CA 1
ATOM 676 C C . ALA A 1 90 ? -3.719 -14.284 18.634 1.00 71.12 90 ALA A C 1
ATOM 678 O O . ALA A 1 90 ? -4.518 -15.214 18.686 1.00 71.12 90 ALA A O 1
ATOM 679 N N . ASP A 1 91 ? -3.778 -13.247 19.469 1.00 77.38 91 ASP A N 1
ATOM 680 C CA . ASP A 1 91 ? -4.842 -13.058 20.449 1.00 77.38 91 ASP A CA 1
ATOM 681 C C . ASP A 1 91 ? -6.193 -12.834 19.739 1.00 77.38 91 ASP A C 1
ATOM 683 O O . ASP A 1 91 ? -6.389 -11.860 19.006 1.00 77.38 91 ASP A O 1
ATOM 687 N N . GLU A 1 92 ? -7.147 -13.745 19.933 1.00 77.94 92 GLU A N 1
ATOM 688 C CA . GLU A 1 92 ? -8.485 -13.646 19.336 1.00 77.94 92 GLU A CA 1
ATOM 689 C C . GLU A 1 92 ? -9.306 -12.480 19.911 1.00 77.94 92 GLU A C 1
ATOM 691 O O . GLU A 1 92 ? -10.207 -11.979 19.241 1.00 77.94 92 GLU A O 1
ATOM 696 N N . SER A 1 93 ? -8.970 -11.988 21.111 1.00 80.06 93 SER A N 1
ATOM 697 C CA . SER A 1 93 ? -9.631 -10.824 21.725 1.00 80.06 93 SER A CA 1
ATOM 698 C C . SER A 1 93 ? -9.179 -9.484 21.134 1.00 80.06 93 SER A C 1
ATOM 700 O O . SER A 1 93 ? -9.791 -8.435 21.382 1.00 80.06 93 SER A O 1
ATOM 702 N N . LEU A 1 94 ? -8.108 -9.505 20.336 1.00 82.19 94 LEU A N 1
ATOM 703 C CA . LEU A 1 94 ? -7.599 -8.333 19.652 1.00 82.19 94 LEU A CA 1
ATOM 704 C C . LEU A 1 94 ? -8.598 -7.869 18.597 1.00 82.19 94 LEU A C 1
ATOM 706 O O . LEU A 1 94 ? -8.847 -8.569 17.617 1.00 82.19 94 LEU A O 1
ATOM 710 N N . THR A 1 95 ? -9.129 -6.662 18.770 1.00 87.06 95 THR A N 1
ATOM 711 C CA . THR A 1 95 ? -10.074 -6.063 17.815 1.00 87.06 95 THR A CA 1
ATOM 712 C C . THR A 1 95 ? -9.470 -4.898 17.053 1.00 87.06 95 THR A C 1
ATOM 714 O O . THR A 1 95 ? -9.867 -4.647 15.916 1.00 87.06 95 THR A O 1
ATOM 717 N N . ARG A 1 96 ? -8.483 -4.207 17.638 1.00 88.56 96 ARG A N 1
ATOM 718 C CA . ARG A 1 96 ? -7.837 -3.060 17.010 1.00 88.56 96 ARG A CA 1
ATOM 719 C C . ARG A 1 96 ? -6.358 -2.954 17.370 1.00 88.56 96 ARG A C 1
ATOM 721 O O . ARG A 1 96 ? -5.949 -3.160 18.506 1.00 88.56 96 ARG A O 1
ATOM 728 N N . VAL A 1 97 ? -5.552 -2.554 16.397 1.00 89.00 97 VAL A N 1
ATOM 729 C CA . VAL A 1 97 ? -4.121 -2.289 16.534 1.00 89.00 97 VAL A CA 1
ATOM 730 C C . VAL A 1 97 ? -3.838 -0.866 16.081 1.00 89.00 97 VAL A C 1
ATOM 732 O O . VAL A 1 97 ? -4.204 -0.469 14.979 1.00 89.00 97 VAL A O 1
ATOM 735 N N . VAL A 1 98 ? -3.157 -0.093 16.919 1.00 88.38 98 VAL A N 1
ATOM 736 C CA . VAL A 1 98 ? -2.683 1.250 16.590 1.00 88.38 98 VAL A CA 1
ATOM 737 C C . VAL A 1 98 ? -1.183 1.185 16.321 1.00 88.38 98 VAL A C 1
ATOM 739 O O . VAL A 1 98 ? -0.370 0.980 17.217 1.00 88.38 98 VAL A O 1
ATOM 742 N N . VAL A 1 99 ? -0.812 1.365 15.061 1.00 88.44 99 VAL A N 1
ATOM 743 C CA . VAL A 1 99 ? 0.571 1.380 14.586 1.00 88.44 99 VAL A CA 1
ATOM 744 C C . VAL A 1 99 ? 1.097 2.813 14.670 1.00 88.44 99 VAL A C 1
ATOM 746 O O . VAL A 1 99 ? 0.674 3.669 13.896 1.00 88.44 99 VAL A O 1
ATOM 749 N N . ALA A 1 100 ? 2.017 3.079 15.597 1.00 82.62 100 ALA A N 1
ATOM 750 C CA . ALA A 1 100 ? 2.634 4.388 15.805 1.00 82.6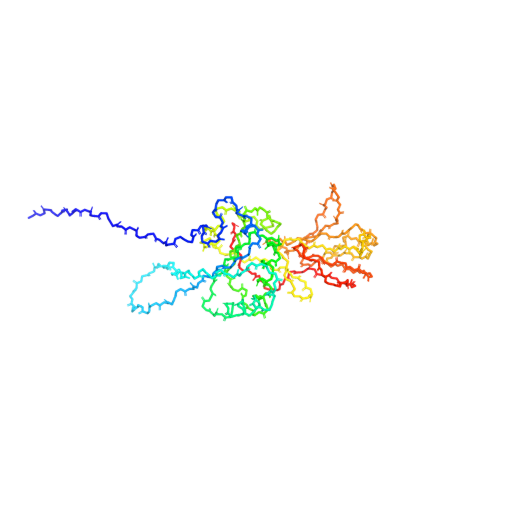2 100 ALA A CA 1
ATOM 751 C C . ALA A 1 100 ? 4.092 4.363 15.324 1.00 82.62 100 ALA A C 1
ATOM 753 O O . ALA A 1 100 ? 4.956 3.764 15.957 1.00 82.62 100 ALA A O 1
ATOM 754 N N . ALA A 1 101 ? 4.395 5.004 14.196 1.00 73.69 101 ALA A N 1
ATOM 755 C CA . ALA A 1 101 ? 5.742 4.985 13.627 1.00 73.69 101 ALA A CA 1
ATOM 756 C C . ALA A 1 101 ? 6.347 6.397 13.594 1.00 73.69 101 ALA A C 1
ATOM 758 O O . ALA A 1 101 ? 5.867 7.274 12.869 1.00 73.69 101 ALA A O 1
ATOM 759 N N . GLY A 1 102 ? 7.398 6.613 14.394 1.00 62.03 102 GLY A N 1
ATOM 760 C CA . GLY A 1 102 ? 8.089 7.900 14.520 1.00 62.03 102 GLY A CA 1
ATOM 761 C C . GLY A 1 102 ? 9.321 8.054 13.624 1.00 62.03 102 GLY A C 1
ATOM 762 O O . GLY A 1 102 ? 9.638 9.174 13.216 1.00 62.03 102 GLY A O 1
ATOM 763 N N . GLY A 1 103 ? 9.984 6.944 13.272 1.00 64.25 103 GLY A N 1
ATOM 764 C CA . GLY A 1 103 ? 11.258 6.934 12.553 1.00 64.25 103 GLY A CA 1
ATOM 765 C C . GLY A 1 103 ? 11.444 5.862 11.483 1.00 64.25 103 GLY A C 1
ATOM 766 O O . GLY A 1 103 ? 10.662 4.922 11.374 1.00 64.25 103 GLY A O 1
ATOM 767 N N . GLY A 1 104 ? 12.525 5.990 10.702 1.00 72.31 104 GLY A N 1
ATOM 768 C CA . GLY A 1 104 ? 12.900 5.027 9.657 1.00 72.31 104 GLY A CA 1
ATOM 769 C C . GLY A 1 104 ? 11.969 5.057 8.440 1.00 72.31 104 GLY A C 1
ATOM 770 O O . GLY A 1 104 ? 11.692 6.129 7.905 1.00 72.31 104 GLY A O 1
ATOM 771 N N . ASP A 1 105 ? 11.504 3.878 8.015 1.00 80.19 105 ASP A N 1
ATOM 772 C CA . ASP A 1 105 ? 10.509 3.689 6.951 1.00 80.19 105 ASP A CA 1
ATOM 773 C C . ASP A 1 105 ? 9.138 3.354 7.586 1.00 80.19 105 ASP A C 1
ATOM 775 O O . ASP A 1 105 ? 8.771 2.179 7.701 1.00 80.19 105 ASP A O 1
ATOM 779 N N . PRO A 1 106 ? 8.364 4.356 8.050 1.00 88.56 106 PRO A N 1
ATOM 780 C CA . PRO A 1 106 ? 7.147 4.135 8.836 1.00 88.56 106 PRO A CA 1
ATOM 781 C C . PRO A 1 106 ? 6.054 3.388 8.056 1.00 88.56 106 PRO A C 1
ATOM 783 O O . PRO A 1 106 ? 5.284 2.627 8.645 1.00 88.56 106 PRO A O 1
ATOM 786 N N . ASP A 1 107 ? 5.992 3.571 6.735 1.00 93.94 107 ASP A N 1
ATOM 787 C CA . ASP A 1 107 ? 5.069 2.841 5.857 1.00 93.94 107 ASP A CA 1
ATOM 788 C C . ASP A 1 107 ? 5.459 1.356 5.768 1.00 93.94 107 ASP A C 1
ATOM 790 O O . ASP A 1 107 ? 4.593 0.484 5.771 1.00 93.94 107 ASP A O 1
ATOM 794 N N . ALA A 1 108 ? 6.760 1.045 5.756 1.00 89.81 108 ALA A N 1
ATOM 795 C CA . ALA A 1 108 ? 7.240 -0.333 5.712 1.00 89.81 108 ALA A CA 1
ATOM 796 C C . ALA A 1 108 ? 6.923 -1.096 7.004 1.00 89.81 108 ALA A C 1
ATOM 798 O O . ALA A 1 108 ? 6.640 -2.295 6.958 1.00 89.81 108 ALA A O 1
ATOM 799 N N . PHE A 1 109 ? 6.930 -0.414 8.153 1.00 88.00 109 PHE A N 1
ATOM 800 C CA . PHE A 1 109 ? 6.492 -1.023 9.406 1.00 88.00 109 PHE A CA 1
ATOM 801 C C . PHE A 1 109 ? 5.000 -1.367 9.377 1.00 88.00 109 PHE A C 1
ATOM 803 O O . PHE A 1 109 ? 4.633 -2.508 9.660 1.00 88.00 109 PHE A O 1
ATOM 810 N N . LEU A 1 110 ? 4.147 -0.429 8.950 1.00 93.19 110 LEU A N 1
ATOM 811 C CA . LEU A 1 110 ? 2.720 -0.694 8.753 1.00 93.19 110 LEU A CA 1
ATOM 812 C C . LEU A 1 110 ? 2.496 -1.861 7.776 1.00 93.19 110 LEU A C 1
ATOM 814 O O . LEU A 1 110 ? 1.701 -2.758 8.059 1.00 93.19 110 LEU A O 1
ATOM 818 N N . ALA A 1 111 ? 3.229 -1.893 6.659 1.00 94.88 111 ALA A N 1
ATOM 819 C CA . ALA A 1 111 ? 3.167 -2.988 5.696 1.00 94.88 111 ALA A CA 1
ATOM 820 C C . ALA A 1 111 ? 3.566 -4.338 6.314 1.00 94.88 111 ALA A C 1
ATOM 822 O O . ALA A 1 111 ? 2.954 -5.358 6.000 1.00 94.88 111 ALA A O 1
ATOM 823 N N . ALA A 1 112 ? 4.557 -4.369 7.208 1.00 91.06 112 ALA A N 1
ATOM 824 C CA . ALA A 1 112 ? 4.970 -5.588 7.899 1.00 91.06 112 ALA A CA 1
ATOM 825 C C . ALA A 1 112 ? 3.899 -6.097 8.878 1.00 91.06 112 ALA A C 1
ATOM 827 O O . ALA A 1 112 ? 3.619 -7.299 8.896 1.00 91.06 112 ALA A O 1
ATOM 828 N N . VAL A 1 113 ? 3.263 -5.199 9.642 1.00 90.25 113 VAL A N 1
ATOM 829 C CA . VAL A 1 113 ? 2.121 -5.537 10.513 1.00 90.25 113 VAL A CA 1
ATOM 830 C C . VAL A 1 113 ? 0.974 -6.108 9.679 1.00 90.25 113 VAL A C 1
ATOM 832 O O . VAL A 1 113 ? 0.467 -7.189 9.978 1.00 90.25 113 VAL A O 1
ATOM 835 N N . LEU A 1 114 ? 0.621 -5.436 8.579 1.00 94.69 114 LEU A N 1
ATOM 836 C CA . LEU A 1 114 ? -0.451 -5.873 7.688 1.00 94.69 114 LEU A CA 1
ATOM 837 C C . LEU A 1 114 ? -0.140 -7.219 7.019 1.00 94.69 114 LEU A C 1
ATOM 839 O O . LEU A 1 114 ? -1.007 -8.085 6.931 1.00 94.69 114 LEU A O 1
ATOM 843 N N . ALA A 1 115 ? 1.107 -7.435 6.594 1.00 93.69 115 ALA A N 1
ATOM 844 C CA . ALA A 1 115 ? 1.543 -8.712 6.040 1.00 93.69 115 ALA A CA 1
ATOM 845 C C . ALA A 1 115 ? 1.449 -9.848 7.069 1.00 93.69 115 ALA A C 1
ATOM 847 O O . ALA A 1 115 ? 1.108 -10.975 6.708 1.00 93.69 115 ALA A O 1
ATOM 848 N N . ARG A 1 116 ? 1.713 -9.564 8.353 1.00 90.44 116 ARG A N 1
ATOM 849 C CA . ARG A 1 116 ? 1.563 -10.551 9.425 1.00 90.44 116 ARG A CA 1
ATOM 850 C C . ARG A 1 116 ? 0.099 -10.894 9.676 1.00 90.44 116 ARG A C 1
ATOM 852 O O . ARG A 1 116 ? -0.197 -12.082 9.712 1.00 90.44 116 ARG A O 1
ATOM 859 N N . LEU A 1 117 ? -0.780 -9.896 9.790 1.00 91.81 117 LEU A N 1
ATOM 860 C CA . LEU A 1 117 ? -2.229 -10.095 9.933 1.00 91.81 117 LEU A CA 1
ATOM 861 C C . LEU A 1 117 ? -2.805 -10.897 8.762 1.00 91.81 117 LEU A C 1
ATOM 863 O O . LEU A 1 117 ? -3.526 -11.865 8.975 1.00 91.81 117 LEU A O 1
ATOM 867 N N . MET A 1 118 ? -2.405 -10.561 7.533 1.00 93.94 118 MET A N 1
ATOM 868 C CA . MET A 1 118 ? -2.768 -11.324 6.338 1.00 93.94 118 MET A CA 1
ATOM 869 C C . MET A 1 118 ? -2.302 -12.785 6.424 1.00 93.94 118 MET A C 1
ATOM 871 O O . MET A 1 118 ? -3.048 -13.687 6.066 1.00 93.94 118 MET A O 1
ATOM 875 N N . ALA A 1 119 ? -1.078 -13.037 6.896 1.00 91.50 119 ALA A N 1
ATOM 876 C CA . ALA A 1 119 ? -0.521 -14.389 6.990 1.00 91.50 119 ALA A CA 1
ATOM 877 C C . ALA A 1 119 ? -1.180 -15.271 8.065 1.00 91.50 119 ALA A C 1
ATOM 879 O O . ALA A 1 119 ? -0.988 -16.484 8.032 1.00 91.50 119 ALA A O 1
ATOM 880 N N . ILE A 1 120 ? -1.897 -14.676 9.021 1.00 90.00 120 ILE A N 1
ATOM 881 C CA . ILE A 1 120 ? -2.662 -15.387 10.058 1.00 90.00 120 ILE A CA 1
ATOM 882 C C . ILE A 1 120 ? -4.178 -15.238 9.863 1.00 90.00 120 ILE A C 1
ATOM 884 O O . ILE A 1 120 ? -4.932 -15.551 10.775 1.00 90.00 120 ILE A O 1
ATOM 888 N N . GLU A 1 121 ? -4.612 -14.731 8.703 1.00 91.50 121 GLU A N 1
ATOM 889 C CA . GLU A 1 121 ? -6.027 -14.563 8.336 1.00 91.50 121 GLU A CA 1
ATOM 890 C C . GLU A 1 121 ? -6.827 -13.653 9.293 1.00 91.50 121 GLU A C 1
ATOM 892 O O . GLU A 1 121 ? -8.040 -13.777 9.423 1.00 91.50 121 GLU A O 1
ATOM 897 N N . ARG A 1 122 ? -6.157 -12.680 9.930 1.00 92.38 122 ARG A N 1
ATOM 898 C CA . ARG A 1 122 ? -6.757 -11.714 10.872 1.00 92.38 122 ARG A CA 1
ATOM 899 C C . ARG A 1 122 ? -6.964 -10.319 10.271 1.00 92.38 122 ARG A C 1
ATOM 901 O O . ARG A 1 122 ? -6.659 -9.300 10.887 1.00 92.38 122 ARG A O 1
ATOM 908 N N . LEU A 1 123 ? -7.445 -10.247 9.027 1.00 95.00 123 LEU A N 1
ATOM 909 C CA . LEU A 1 123 ? -7.751 -8.964 8.364 1.00 95.00 123 LEU A CA 1
ATOM 910 C C . LEU A 1 123 ? -9.040 -8.296 8.886 1.00 95.00 123 LEU A C 1
ATOM 912 O O . LEU A 1 123 ? -9.367 -7.183 8.469 1.00 95.00 123 LEU A O 1
ATOM 916 N N . ASP A 1 124 ? -9.741 -8.954 9.814 1.00 93.44 124 ASP A N 1
ATOM 917 C CA . ASP A 1 124 ? -10.826 -8.405 10.629 1.00 93.44 124 ASP A CA 1
ATOM 918 C C . ASP A 1 124 ? -10.345 -7.352 11.638 1.00 93.44 124 ASP A C 1
ATOM 920 O O . ASP A 1 124 ? -11.118 -6.456 11.979 1.00 93.44 124 ASP A O 1
ATOM 924 N N . VAL A 1 125 ? -9.083 -7.435 12.079 1.00 93.38 125 VAL A N 1
ATOM 925 C CA . VAL A 1 125 ? -8.497 -6.509 13.053 1.00 93.38 125 VAL A CA 1
ATOM 926 C C . VAL A 1 125 ? -8.425 -5.103 12.466 1.00 93.38 125 VAL A C 1
ATOM 928 O O . VAL A 1 125 ? -7.845 -4.872 11.402 1.00 93.38 125 VAL A O 1
ATOM 931 N N . GLU A 1 126 ? -8.994 -4.142 13.187 1.00 95.88 126 GLU A N 1
ATOM 932 C CA . GLU A 1 126 ? -8.974 -2.736 12.805 1.00 95.88 126 GLU A CA 1
ATOM 933 C C . GLU A 1 126 ? -7.574 -2.149 12.980 1.00 95.88 126 GLU A C 1
ATOM 935 O O . GLU A 1 126 ? -6.938 -2.323 14.015 1.00 95.88 126 GLU A O 1
ATOM 940 N N . ILE A 1 127 ? -7.087 -1.409 11.989 1.00 95.62 127 ILE A N 1
ATOM 941 C CA . ILE A 1 127 ? -5.766 -0.790 12.029 1.00 95.62 127 ILE A CA 1
ATOM 942 C C . ILE A 1 127 ? -5.908 0.723 12.076 1.00 95.62 127 ILE A C 1
ATOM 944 O O . ILE A 1 127 ? -6.376 1.350 11.127 1.00 95.62 127 ILE A O 1
ATOM 948 N N . GLY A 1 128 ? -5.459 1.313 13.177 1.00 95.44 128 GLY A N 1
ATOM 949 C CA . GLY A 1 128 ? -5.132 2.726 13.272 1.00 95.44 128 GLY A CA 1
ATOM 950 C C . GLY A 1 128 ? -3.674 2.952 12.886 1.00 95.44 128 GLY A C 1
ATOM 951 O O . GLY A 1 128 ? -2.805 2.177 13.276 1.00 95.44 128 GLY A O 1
ATOM 952 N N . TYR A 1 129 ? -3.386 4.010 12.133 1.00 94.50 129 TYR A N 1
ATOM 953 C CA . TYR A 1 129 ? -2.017 4.366 11.766 1.00 94.50 129 TYR A CA 1
ATOM 954 C C . TYR A 1 129 ? -1.711 5.799 12.172 1.00 94.50 129 TYR A C 1
ATOM 956 O O . TYR A 1 129 ? -2.468 6.714 11.846 1.00 94.50 129 TYR A O 1
ATOM 964 N N . VAL A 1 130 ? -0.610 5.980 12.897 1.00 91.12 130 VAL A N 1
ATOM 965 C CA . VAL A 1 130 ? -0.218 7.259 13.479 1.00 91.12 130 VAL A CA 1
ATOM 966 C C . VAL A 1 130 ? 1.224 7.572 13.117 1.00 91.12 130 VAL A C 1
ATOM 968 O O . VAL A 1 130 ? 2.145 6.809 13.411 1.00 91.12 130 VAL A O 1
ATOM 971 N N . THR A 1 131 ? 1.418 8.729 12.495 1.00 89.62 131 THR A N 1
ATOM 972 C CA . THR A 1 131 ? 2.732 9.279 12.160 1.00 89.62 131 THR A CA 1
ATOM 973 C C . THR A 1 131 ? 2.783 10.752 12.545 1.00 89.62 131 THR A C 1
ATOM 975 O O . THR A 1 131 ? 1.761 11.440 12.578 1.00 89.62 131 THR A O 1
ATOM 978 N N . HIS A 1 132 ? 3.982 11.273 12.808 1.00 85.69 132 HIS A N 1
ATOM 979 C CA . HIS A 1 132 ? 4.157 12.708 13.075 1.00 85.69 132 HIS A CA 1
ATOM 980 C C . HIS A 1 132 ? 4.002 13.569 11.822 1.00 85.69 132 HIS A C 1
ATOM 982 O O . HIS A 1 132 ? 3.540 14.705 11.894 1.00 85.69 132 HIS A O 1
ATOM 988 N N . THR A 1 133 ? 4.436 13.046 10.677 1.00 88.12 133 THR A N 1
ATOM 989 C CA . THR A 1 133 ? 4.464 13.760 9.401 1.00 88.12 133 THR A CA 1
ATOM 990 C C . THR A 1 133 ? 3.776 12.953 8.317 1.00 88.12 133 THR A C 1
ATOM 992 O O . THR A 1 133 ? 3.620 11.737 8.428 1.00 88.12 133 THR A O 1
ATOM 995 N N . THR A 1 134 ? 3.419 13.632 7.230 1.00 93.31 134 THR A N 1
ATOM 996 C CA . THR A 1 134 ? 2.894 12.994 6.025 1.00 93.31 134 THR A CA 1
ATOM 997 C C . THR A 1 134 ? 3.869 11.951 5.485 1.00 93.31 134 THR A C 1
ATOM 999 O O . THR A 1 134 ? 5.032 12.254 5.212 1.00 93.31 134 THR A O 1
ATOM 1002 N N . THR A 1 135 ? 3.365 10.742 5.290 1.00 95.00 135 THR A N 1
ATOM 1003 C CA . THR A 1 135 ? 3.997 9.655 4.541 1.00 95.00 135 THR A CA 1
ATOM 1004 C C . THR A 1 135 ? 3.162 9.329 3.301 1.00 95.00 135 THR A C 1
ATOM 1006 O O . THR A 1 135 ? 1.971 9.666 3.253 1.00 95.00 135 THR A O 1
ATOM 1009 N N . PRO A 1 136 ? 3.718 8.638 2.298 1.00 96.88 136 PRO A N 1
ATOM 1010 C CA . PRO A 1 136 ? 2.923 8.192 1.164 1.00 96.88 136 PRO A CA 1
ATOM 1011 C C . PRO A 1 136 ? 1.684 7.361 1.525 1.00 96.88 136 PRO A C 1
ATOM 1013 O O . PRO A 1 136 ? 0.655 7.526 0.869 1.00 96.88 136 PRO A O 1
ATOM 1016 N N . ALA A 1 137 ? 1.734 6.507 2.554 1.00 97.38 137 ALA A N 1
ATOM 1017 C CA . ALA A 1 137 ? 0.545 5.793 3.020 1.00 97.38 137 ALA A CA 1
ATOM 1018 C C . ALA A 1 137 ? -0.515 6.761 3.568 1.00 97.38 137 ALA A C 1
ATOM 1020 O O . ALA A 1 137 ? -1.679 6.677 3.171 1.00 97.38 137 ALA A O 1
ATOM 1021 N N . THR A 1 138 ? -0.125 7.735 4.402 1.00 96.94 138 THR A N 1
ATOM 1022 C CA . THR A 1 138 ? -1.079 8.747 4.898 1.00 96.94 138 THR A CA 1
ATOM 1023 C C . THR A 1 138 ? -1.707 9.553 3.758 1.00 96.94 138 THR A C 1
ATOM 1025 O O . THR A 1 138 ? -2.912 9.791 3.783 1.00 96.94 138 THR A O 1
ATOM 1028 N N . GLU A 1 139 ? -0.949 9.884 2.704 1.00 97.38 139 GLU A N 1
ATOM 1029 C CA . GLU A 1 139 ? -1.487 10.537 1.503 1.00 97.38 139 GLU A CA 1
ATOM 1030 C C . GLU A 1 139 ? -2.490 9.645 0.765 1.00 97.38 139 GLU A C 1
ATOM 1032 O O . GLU A 1 139 ? -3.574 10.097 0.393 1.00 97.38 139 GLU A O 1
ATOM 1037 N N . ASN A 1 140 ? -2.135 8.377 0.534 1.00 98.06 140 ASN A N 1
ATOM 1038 C CA . ASN A 1 140 ? -2.970 7.445 -0.221 1.00 98.06 140 ASN A CA 1
ATOM 1039 C C . ASN A 1 140 ? -4.334 7.240 0.438 1.00 98.06 140 ASN A C 1
ATOM 1041 O O . ASN A 1 140 ? -5.338 7.153 -0.267 1.00 98.06 140 ASN A O 1
ATOM 1045 N N . TYR A 1 141 ? -4.371 7.183 1.770 1.00 97.75 141 TYR A N 1
ATOM 1046 C CA . TYR A 1 141 ? -5.588 6.899 2.530 1.00 97.75 141 TYR A CA 1
ATOM 1047 C C . TYR A 1 141 ? -6.244 8.140 3.148 1.00 97.75 141 TYR A C 1
ATOM 1049 O O . TYR A 1 141 ? -7.327 8.011 3.723 1.00 97.75 141 TYR A O 1
ATOM 1057 N N . SER A 1 142 ? -5.654 9.328 2.958 1.00 97.00 142 SER A N 1
ATOM 1058 C CA . SER A 1 142 ? -6.112 10.609 3.523 1.00 97.00 142 SER A CA 1
ATOM 1059 C C . SER A 1 142 ? -6.156 10.604 5.054 1.00 97.00 142 SER A C 1
ATOM 1061 O O . SER A 1 142 ? -7.123 11.058 5.658 1.00 97.00 142 SER A O 1
ATOM 1063 N N . LEU A 1 143 ? -5.119 10.049 5.681 1.00 96.12 143 LEU A N 1
ATOM 1064 C CA . LEU A 1 143 ? -5.042 9.922 7.135 1.00 96.12 143 LEU A CA 1
ATOM 1065 C C . LEU A 1 143 ? -4.565 11.232 7.776 1.00 96.12 143 LEU A C 1
ATOM 1067 O O . LEU A 1 143 ? -3.682 11.892 7.217 1.00 96.12 143 LEU A O 1
ATOM 1071 N N . PRO A 1 144 ? -5.104 11.605 8.951 1.00 94.31 144 PRO A N 1
ATOM 1072 C CA . PRO A 1 144 ? -4.525 12.678 9.749 1.00 94.31 144 PRO A CA 1
ATOM 1073 C C . PRO A 1 144 ? -3.106 12.309 10.207 1.00 94.31 144 PRO A C 1
ATOM 1075 O O . PRO A 1 144 ? -2.763 11.134 10.332 1.00 94.31 144 PRO A O 1
ATOM 1078 N N . VAL A 1 145 ? -2.292 13.326 10.498 1.00 91.50 145 VAL A N 1
ATOM 1079 C CA . VAL A 1 145 ? -0.933 13.182 11.049 1.00 91.50 145 VAL A CA 1
ATOM 1080 C C . VAL A 1 145 ? -0.749 14.089 12.265 1.00 91.50 145 VAL A C 1
ATOM 1082 O O . VAL A 1 145 ? -1.514 15.036 12.465 1.00 91.50 145 VAL A O 1
ATOM 1085 N N . GLY A 1 146 ? 0.268 13.812 13.076 1.00 86.00 146 GLY A N 1
ATOM 1086 C CA . GLY A 1 146 ? 0.564 14.562 14.294 1.00 86.00 146 GLY A CA 1
ATOM 1087 C C . GLY A 1 146 ? -0.424 14.268 15.425 1.00 86.00 146 GLY A C 1
ATOM 1088 O O . GLY A 1 146 ? -0.978 13.178 15.523 1.00 86.00 146 GLY A O 1
ATOM 1089 N N . GLU A 1 147 ? -0.652 15.253 16.290 1.00 79.81 147 GLU A N 1
ATOM 1090 C CA . GLU A 1 147 ? -1.386 15.084 17.554 1.00 79.81 147 GLU A CA 1
ATOM 1091 C C . GLU A 1 147 ? -2.818 14.547 17.374 1.00 79.81 147 GLU A C 1
ATOM 1093 O O . GLU A 1 147 ? -3.267 13.679 18.120 1.00 79.81 147 GLU A O 1
ATOM 1098 N N . GLN A 1 148 ? -3.518 14.990 16.325 1.00 83.69 148 GLN A N 1
ATOM 1099 C CA . GLN A 1 148 ? -4.891 14.552 16.041 1.00 83.69 148 GLN A CA 1
ATOM 1100 C C . GLN A 1 148 ? -4.972 13.092 15.571 1.00 83.69 148 GLN A C 1
ATOM 1102 O O . GLN A 1 148 ? -6.029 12.468 15.671 1.00 83.69 148 GLN A O 1
ATOM 1107 N N . ALA A 1 149 ? -3.872 12.531 15.061 1.00 88.12 149 ALA A N 1
ATOM 1108 C CA . ALA A 1 149 ? -3.869 11.194 14.485 1.00 88.12 149 ALA A CA 1
ATOM 1109 C C . ALA A 1 149 ? -4.008 10.097 15.550 1.00 88.12 149 ALA A C 1
ATOM 1111 O O . ALA A 1 149 ? -4.629 9.074 15.278 1.00 88.12 149 ALA A O 1
ATOM 1112 N N . ALA A 1 150 ? -3.509 10.320 16.770 1.00 84.06 150 ALA A N 1
ATOM 1113 C CA . ALA A 1 150 ? -3.611 9.351 17.861 1.00 84.06 150 ALA A CA 1
ATOM 1114 C C . ALA A 1 150 ? -5.070 9.128 18.290 1.00 84.06 150 ALA A C 1
ATOM 1116 O O . ALA A 1 150 ? -5.571 8.005 18.244 1.00 84.06 150 ALA A O 1
ATOM 1117 N N . ALA A 1 151 ? -5.779 10.208 18.634 1.00 84.38 151 ALA A N 1
ATOM 1118 C CA . ALA A 1 151 ? -7.186 10.132 19.025 1.00 84.38 151 ALA A CA 1
ATOM 1119 C C . ALA A 1 151 ? -8.054 9.546 17.900 1.00 84.38 151 ALA A C 1
ATOM 1121 O O . ALA A 1 151 ? -8.932 8.716 18.152 1.00 84.38 151 ALA A O 1
ATOM 1122 N N . PHE A 1 152 ? -7.768 9.927 16.651 1.00 89.94 152 PHE A N 1
ATOM 1123 C CA . PHE A 1 152 ? -8.451 9.395 15.478 1.00 89.94 152 PHE A CA 1
ATOM 1124 C C . PHE A 1 152 ? -8.224 7.885 15.316 1.00 89.94 152 PHE A C 1
ATOM 1126 O O . PHE A 1 152 ? -9.187 7.130 15.235 1.00 89.94 152 PHE A O 1
ATOM 1133 N N . ALA A 1 153 ? -6.971 7.424 15.344 1.00 90.44 153 ALA A N 1
ATOM 1134 C CA . ALA A 1 153 ? -6.613 6.013 15.195 1.00 90.44 153 ALA A CA 1
ATOM 1135 C C . ALA A 1 153 ? -7.239 5.109 16.270 1.00 90.44 153 ALA A C 1
ATOM 1137 O O . ALA A 1 153 ? -7.561 3.953 15.995 1.00 90.44 153 ALA A O 1
ATOM 1138 N N . VAL A 1 154 ? -7.448 5.635 17.478 1.00 86.56 154 VAL A N 1
ATOM 1139 C CA . VAL A 1 154 ? -8.073 4.903 18.588 1.00 86.56 154 VAL A CA 1
ATOM 1140 C C . VAL A 1 154 ? -9.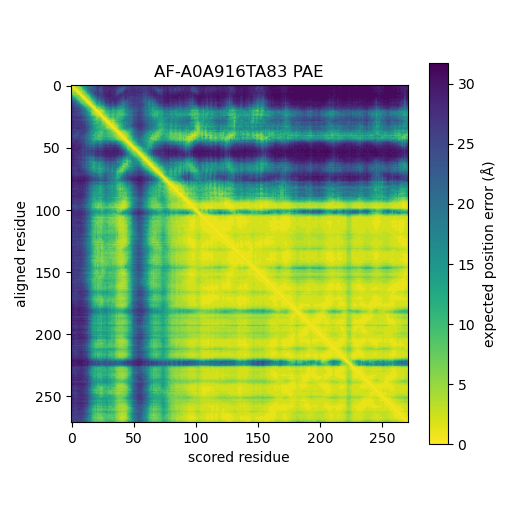593 4.815 18.441 1.00 86.56 154 VAL A C 1
ATOM 1142 O O . VAL A 1 154 ? -10.161 3.765 18.716 1.00 86.56 154 VAL A O 1
ATOM 1145 N N . SER A 1 155 ? -10.256 5.895 18.021 1.00 84.81 155 SER A N 1
ATOM 1146 C CA . SER A 1 155 ? -11.711 6.040 18.203 1.00 84.81 155 SER A CA 1
ATOM 1147 C C . SER A 1 155 ? -12.534 6.085 16.917 1.00 84.81 155 SER A C 1
ATOM 1149 O O . SER A 1 155 ? -13.722 5.768 16.943 1.00 84.81 155 SER A O 1
ATOM 1151 N N . ALA A 1 156 ? -11.940 6.476 15.789 1.00 92.62 156 ALA A N 1
ATOM 1152 C CA . ALA A 1 156 ? -12.674 6.584 14.537 1.00 92.62 156 ALA A CA 1
ATOM 1153 C C . ALA A 1 156 ? -13.026 5.188 13.984 1.00 92.62 156 ALA A C 1
ATOM 1155 O O . ALA A 1 156 ? -12.293 4.220 14.227 1.00 92.62 156 ALA A O 1
ATOM 1156 N N . PRO A 1 157 ? -14.143 5.054 13.247 1.00 93.56 157 PRO A N 1
ATOM 1157 C CA . PRO A 1 157 ? -14.549 3.777 12.672 1.00 93.56 157 PRO A CA 1
ATOM 1158 C C . PRO A 1 157 ? -13.537 3.282 11.633 1.00 93.56 157 PRO A C 1
ATOM 1160 O O . PRO A 1 157 ? -12.944 4.072 10.893 1.00 93.56 157 PRO A O 1
ATOM 1163 N N . ALA A 1 158 ? -13.363 1.963 11.554 1.00 95.94 158 ALA A N 1
ATOM 1164 C CA . ALA A 1 158 ? -12.593 1.348 10.485 1.00 95.94 158 ALA A CA 1
ATOM 1165 C C . ALA A 1 158 ? -13.455 1.103 9.240 1.00 95.94 158 ALA A C 1
ATOM 1167 O O . ALA A 1 158 ? -14.641 0.780 9.316 1.00 95.94 158 ALA A O 1
ATOM 1168 N N . VAL A 1 159 ? -12.833 1.224 8.071 1.00 97.00 159 VAL A N 1
ATOM 1169 C CA . VAL A 1 159 ? -13.465 1.039 6.765 1.00 97.00 159 VAL A CA 1
ATOM 1170 C C . VAL A 1 159 ? -12.773 -0.103 6.027 1.00 97.00 159 VAL A C 1
ATOM 1172 O O . VAL A 1 159 ? -11.544 -0.211 6.026 1.00 97.00 159 VAL A O 1
ATOM 1175 N N . SER A 1 160 ? -13.572 -0.946 5.365 1.00 97.75 160 SER A N 1
ATOM 1176 C CA . SER A 1 160 ? -13.062 -1.983 4.460 1.00 97.75 160 SER A CA 1
ATOM 1177 C C . SER A 1 160 ? -12.283 -1.327 3.323 1.00 97.75 160 SER A C 1
ATOM 1179 O O . SER A 1 160 ? -12.850 -0.569 2.537 1.00 97.75 160 SER A O 1
ATOM 1181 N N . THR A 1 161 ? -10.982 -1.585 3.267 1.00 98.25 161 THR A N 1
ATOM 1182 C CA . THR A 1 161 ? -10.048 -0.927 2.354 1.00 98.25 161 THR A CA 1
ATOM 1183 C C . THR A 1 161 ? -9.332 -1.988 1.519 1.00 98.25 161 THR A C 1
ATOM 1185 O O . THR A 1 161 ? -8.943 -3.015 2.071 1.00 98.25 161 THR A O 1
ATOM 1188 N N . PRO A 1 162 ? -9.112 -1.778 0.207 1.00 98.50 162 PRO A N 1
ATOM 1189 C CA . PRO A 1 162 ? -8.315 -2.692 -0.603 1.00 98.50 162 PRO A CA 1
ATOM 1190 C C . PRO A 1 162 ? -6.938 -2.958 0.014 1.00 98.50 162 PRO A C 1
ATOM 1192 O O . PRO A 1 162 ? -6.174 -2.022 0.263 1.00 98.50 162 PRO A O 1
ATOM 1195 N N . LEU A 1 163 ? -6.608 -4.232 0.238 1.00 98.50 163 LEU A N 1
ATOM 1196 C CA . LEU A 1 163 ? -5.258 -4.649 0.619 1.00 98.50 163 LEU A CA 1
ATOM 1197 C C . LEU A 1 163 ? -4.450 -4.897 -0.648 1.00 98.50 163 LEU A C 1
ATOM 1199 O O . LEU A 1 163 ? -4.830 -5.726 -1.475 1.00 98.50 163 LEU A O 1
ATOM 1203 N N . ILE A 1 164 ? -3.326 -4.200 -0.805 1.00 98.69 164 ILE A N 1
ATOM 1204 C CA . ILE A 1 164 ? -2.411 -4.416 -1.929 1.00 98.69 164 ILE A CA 1
ATOM 1205 C C . ILE A 1 164 ? -1.209 -5.206 -1.444 1.00 98.69 164 ILE A C 1
ATOM 1207 O O . ILE A 1 164 ? -0.613 -4.889 -0.417 1.00 98.69 164 ILE A O 1
ATOM 1211 N N . ARG A 1 165 ? -0.852 -6.239 -2.198 1.00 98.44 165 ARG A N 1
ATOM 1212 C CA . ARG A 1 165 ? 0.294 -7.102 -1.924 1.00 98.44 165 ARG A CA 1
ATOM 1213 C C . ARG A 1 165 ? 1.024 -7.449 -3.202 1.00 98.44 165 ARG A C 1
ATOM 1215 O O . ARG A 1 165 ? 0.536 -7.184 -4.299 1.00 98.44 165 ARG A O 1
ATOM 1222 N N . ASP A 1 166 ? 2.167 -8.092 -3.055 1.00 97.62 166 ASP A N 1
ATOM 1223 C CA . ASP A 1 166 ? 2.841 -8.738 -4.167 1.00 97.62 166 ASP A CA 1
ATOM 1224 C C . ASP A 1 166 ? 2.799 -10.273 -4.099 1.00 97.62 166 ASP A C 1
ATOM 1226 O O . ASP A 1 166 ? 2.134 -10.899 -3.260 1.00 97.62 166 ASP A O 1
ATOM 1230 N N . ASP A 1 167 ? 3.483 -10.889 -5.056 1.00 94.31 167 ASP A N 1
ATOM 1231 C CA . ASP A 1 167 ? 3.639 -12.333 -5.195 1.00 94.31 167 ASP A CA 1
ATOM 1232 C C . ASP A 1 167 ? 4.460 -12.966 -4.065 1.00 94.31 167 ASP A C 1
ATOM 1234 O O . ASP A 1 167 ? 4.280 -14.145 -3.771 1.00 94.31 167 ASP A O 1
ATOM 1238 N N . THR A 1 168 ? 5.284 -12.185 -3.365 1.00 94.12 168 THR A N 1
ATOM 1239 C CA . THR A 1 168 ? 6.037 -12.641 -2.187 1.00 94.12 168 THR A CA 1
ATOM 1240 C C . THR A 1 168 ? 5.207 -12.650 -0.904 1.00 94.12 168 THR A C 1
ATOM 1242 O O . THR A 1 168 ? 5.634 -13.213 0.101 1.00 94.12 168 THR A O 1
ATOM 1245 N N . GLY A 1 169 ? 4.017 -12.042 -0.927 1.00 93.75 169 GLY A N 1
ATOM 1246 C CA . GLY A 1 169 ? 3.179 -11.868 0.258 1.00 93.75 169 GLY A CA 1
ATOM 1247 C C . GLY A 1 169 ? 3.536 -10.660 1.109 1.00 93.75 169 GLY A C 1
ATOM 1248 O O . GLY A 1 169 ? 2.988 -10.514 2.198 1.00 93.75 169 GLY A O 1
ATOM 1249 N N . ALA A 1 170 ? 4.393 -9.770 0.611 1.00 95.94 170 ALA A N 1
ATOM 1250 C CA . ALA A 1 170 ? 4.583 -8.466 1.221 1.00 95.94 170 ALA A CA 1
ATOM 1251 C C . ALA A 1 170 ? 3.381 -7.567 0.904 1.00 95.94 170 ALA A C 1
ATOM 1253 O O . ALA A 1 170 ? 2.912 -7.537 -0.237 1.00 95.94 170 ALA A O 1
ATOM 1254 N N . ALA A 1 171 ? 2.901 -6.825 1.901 1.00 98.25 171 ALA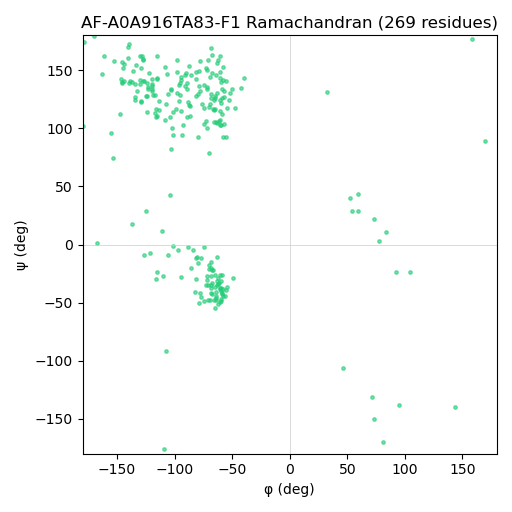 A N 1
ATOM 1255 C CA . ALA A 1 171 ? 1.9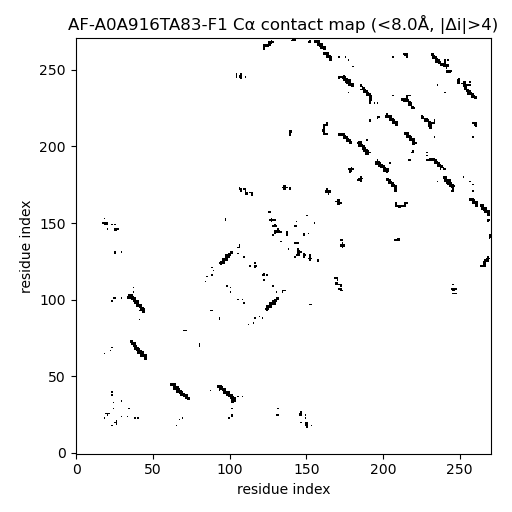16 -5.773 1.686 1.00 98.25 171 ALA A CA 1
ATOM 1256 C C . ALA A 1 171 ? 2.583 -4.511 1.110 1.00 98.25 171 ALA A C 1
ATOM 1258 O O . ALA A 1 171 ? 3.790 -4.308 1.254 1.00 98.25 171 ALA A O 1
ATOM 1259 N N . LEU A 1 172 ? 1.781 -3.668 0.463 1.00 98.62 172 LEU A N 1
ATOM 1260 C CA . LEU A 1 172 ? 2.159 -2.334 0.017 1.00 98.62 172 LEU A CA 1
ATOM 1261 C C . LEU A 1 172 ? 1.109 -1.336 0.504 1.00 98.62 172 LEU A C 1
ATOM 1263 O O . LEU A 1 172 ? -0.063 -1.461 0.148 1.00 98.62 172 LEU A O 1
ATOM 1267 N N . VAL A 1 173 ? 1.524 -0.325 1.268 1.00 98.50 173 VAL A N 1
ATOM 1268 C CA . VAL A 1 173 ? 0.607 0.693 1.822 1.00 98.50 173 VAL A CA 1
ATOM 1269 C C . VAL A 1 173 ? 0.887 2.103 1.290 1.00 98.50 173 VAL A C 1
ATOM 1271 O O . VAL A 1 173 ? -0.040 2.896 1.116 1.00 98.50 173 VAL A O 1
ATOM 1274 N N . GLY A 1 174 ? 2.139 2.396 0.942 1.00 97.94 174 GLY A N 1
ATOM 1275 C CA . GLY A 1 174 ? 2.609 3.673 0.415 1.00 97.94 174 GLY A CA 1
ATOM 1276 C C . GLY A 1 174 ? 2.945 3.611 -1.077 1.00 97.94 174 GLY A C 1
ATOM 1277 O O . GLY A 1 174 ? 2.099 3.883 -1.934 1.00 97.94 174 GLY A O 1
ATOM 1278 N N . ILE A 1 175 ? 4.202 3.323 -1.422 1.00 98.12 175 ILE A N 1
ATOM 1279 C CA . ILE A 1 175 ? 4.695 3.371 -2.810 1.00 98.12 175 ILE A CA 1
ATOM 1280 C C . ILE A 1 175 ? 5.521 2.138 -3.150 1.00 98.12 175 ILE A C 1
ATOM 1282 O O . ILE A 1 175 ? 6.537 1.843 -2.522 1.00 98.12 175 ILE A O 1
ATOM 1286 N N . GLY A 1 176 ? 5.107 1.459 -4.214 1.00 98.12 176 GLY A N 1
ATOM 1287 C CA . GLY A 1 176 ? 5.878 0.422 -4.876 1.00 98.12 176 GLY A CA 1
ATOM 1288 C C . GLY A 1 176 ? 6.663 1.006 -6.046 1.00 98.12 176 GLY A C 1
ATOM 1289 O O . GLY A 1 176 ? 6.152 1.850 -6.786 1.00 98.12 176 GLY A O 1
ATOM 1290 N N . HIS A 1 177 ? 7.889 0.536 -6.262 1.00 98.06 177 HIS A N 1
ATOM 1291 C CA . HIS A 1 177 ? 8.630 0.819 -7.488 1.00 98.06 177 HIS A CA 1
ATOM 1292 C C . HIS A 1 177 ? 9.134 -0.452 -8.154 1.00 98.06 177 HIS A C 1
ATOM 1294 O O . HIS A 1 177 ? 9.671 -1.338 -7.492 1.00 98.06 177 HIS A O 1
ATOM 1300 N N . HIS A 1 178 ? 9.064 -0.467 -9.483 1.00 98.06 178 HIS A N 1
ATOM 1301 C CA . HIS A 1 178 ? 9.871 -1.342 -10.326 1.00 98.06 178 HIS A CA 1
ATOM 1302 C C . HIS A 1 178 ? 10.932 -0.491 -11.020 1.00 98.06 178 HIS A C 1
ATOM 1304 O O . HIS A 1 178 ? 10.606 0.466 -11.730 1.00 98.06 178 HIS A O 1
ATOM 1310 N N . ARG A 1 179 ? 12.204 -0.817 -10.797 1.00 97.31 179 ARG A N 1
ATOM 1311 C CA . ARG A 1 179 ? 13.362 -0.084 -11.328 1.00 97.31 179 ARG A CA 1
ATOM 1312 C C . ARG A 1 179 ? 14.307 -1.038 -12.050 1.00 97.31 179 ARG A C 1
ATOM 1314 O O . ARG A 1 179 ? 14.275 -2.245 -11.806 1.00 97.31 179 ARG A O 1
ATOM 1321 N N . GLY A 1 180 ? 15.152 -0.498 -12.922 1.00 95.62 180 GLY A N 1
ATOM 1322 C CA . GLY A 1 180 ? 16.295 -1.246 -13.437 1.00 95.62 180 GLY A CA 1
ATOM 1323 C C . GLY A 1 180 ? 17.365 -1.427 -12.358 1.00 95.62 180 GLY A C 1
ATOM 1324 O O . GLY A 1 180 ? 17.406 -0.700 -11.359 1.00 95.62 180 GLY A O 1
ATOM 1325 N N . ARG A 1 181 ? 18.220 -2.433 -12.545 1.00 92.62 181 ARG A N 1
ATOM 1326 C CA . ARG A 1 181 ? 19.351 -2.709 -11.651 1.00 92.62 181 ARG A CA 1
ATOM 1327 C C . ARG A 1 181 ? 20.399 -1.599 -11.748 1.00 92.62 181 ARG A C 1
ATOM 1329 O O . ARG A 1 181 ? 20.565 -1.018 -12.812 1.00 92.62 181 ARG A O 1
ATOM 1336 N N . ASP A 1 182 ? 21.098 -1.311 -10.651 1.00 88.88 182 ASP A N 1
ATOM 1337 C CA . ASP A 1 182 ? 22.265 -0.412 -10.616 1.00 88.88 182 ASP A CA 1
ATOM 1338 C C . ASP A 1 182 ? 22.010 0.995 -11.204 1.00 88.88 182 ASP A C 1
ATOM 1340 O O . ASP A 1 182 ? 22.904 1.636 -11.746 1.00 88.88 182 ASP A O 1
ATOM 1344 N N . GLY A 1 183 ? 20.766 1.485 -11.123 1.00 84.12 183 GLY A N 1
ATOM 1345 C CA . GLY A 1 183 ? 20.371 2.789 -11.673 1.00 84.12 183 GLY A CA 1
ATOM 1346 C C . GLY A 1 183 ? 20.175 2.813 -13.194 1.00 84.12 183 GLY A C 1
ATOM 1347 O O . GLY A 1 183 ? 19.863 3.868 -13.748 1.00 84.12 183 GLY A O 1
ATOM 1348 N N . HIS A 1 184 ? 20.309 1.671 -13.874 1.00 93.06 184 HIS A N 1
ATOM 1349 C CA . HIS A 1 184 ? 19.956 1.538 -15.282 1.00 93.06 184 HIS A CA 1
ATOM 1350 C C . HIS A 1 184 ? 18.442 1.657 -15.495 1.00 93.06 184 HIS A C 1
ATOM 1352 O O . HIS A 1 184 ? 17.633 1.519 -14.571 1.00 93.06 184 HIS A O 1
ATOM 1358 N N . LYS A 1 185 ? 18.049 1.902 -16.749 1.00 95.69 185 LYS A N 1
ATOM 1359 C CA . LYS A 1 185 ? 16.639 1.864 -17.136 1.00 95.69 185 LYS A CA 1
ATOM 1360 C C . LYS A 1 185 ? 16.057 0.474 -16.886 1.00 95.69 185 LYS A C 1
ATOM 1362 O O . LYS A 1 185 ? 16.736 -0.543 -17.004 1.00 95.69 185 LYS A O 1
ATOM 1367 N N . LEU A 1 186 ? 14.773 0.452 -16.561 1.00 97.25 186 LEU A N 1
ATOM 1368 C CA . LEU A 1 186 ? 13.978 -0.761 -16.527 1.00 97.25 186 LEU A CA 1
ATOM 1369 C C . LEU A 1 186 ? 13.680 -1.192 -17.967 1.00 97.25 186 LEU A C 1
ATOM 1371 O O . LEU A 1 186 ? 13.004 -0.467 -18.695 1.00 97.25 186 LEU A O 1
ATOM 1375 N N . GLU A 1 187 ? 14.163 -2.366 -18.356 1.00 97.62 187 GLU A N 1
ATOM 1376 C CA . GLU A 1 187 ? 13.824 -3.024 -19.619 1.00 97.62 187 GLU A CA 1
ATOM 1377 C C . GLU A 1 187 ? 12.701 -4.044 -19.395 1.00 97.62 187 GLU A C 1
ATOM 1379 O O . GLU A 1 187 ? 12.728 -4.795 -18.416 1.00 97.62 187 GLU A O 1
ATOM 1384 N N . GLY A 1 188 ? 11.728 -4.089 -20.306 1.00 97.50 188 GLY A N 1
ATOM 1385 C CA . GLY A 1 188 ? 10.712 -5.134 -20.340 1.00 97.50 188 GLY A CA 1
ATOM 1386 C C . GLY A 1 188 ? 9.335 -4.629 -20.752 1.00 97.50 188 GLY A C 1
ATOM 1387 O O . GLY A 1 188 ? 9.204 -3.809 -21.658 1.00 97.50 188 GLY A O 1
ATOM 1388 N N . GLU A 1 189 ? 8.297 -5.128 -20.095 1.00 98.38 189 GLU A N 1
ATOM 1389 C CA . GLU A 1 189 ? 6.908 -4.745 -20.342 1.00 98.38 189 GLU A CA 1
ATOM 1390 C C . GLU A 1 189 ? 6.166 -4.553 -19.021 1.00 98.38 189 GLU A C 1
ATOM 1392 O O . GLU A 1 189 ? 6.345 -5.317 -18.068 1.00 98.38 189 GLU A O 1
ATOM 1397 N N . GLY A 1 190 ? 5.324 -3.523 -18.965 1.00 98.25 190 GLY A N 1
ATOM 1398 C CA . GLY A 1 190 ? 4.458 -3.236 -17.829 1.00 98.25 190 GLY A CA 1
ATOM 1399 C C . GLY A 1 190 ? 3.004 -3.176 -18.254 1.00 98.25 190 GLY A C 1
ATOM 1400 O O . GLY A 1 190 ? 2.676 -2.516 -19.241 1.00 98.25 190 GLY A O 1
ATOM 1401 N N . ILE A 1 191 ? 2.133 -3.826 -17.491 1.00 98.50 191 ILE A N 1
ATOM 1402 C CA . ILE A 1 191 ? 0.699 -3.926 -17.769 1.00 98.50 191 ILE A CA 1
ATOM 1403 C C . ILE A 1 191 ? -0.062 -3.658 -16.472 1.00 98.50 191 ILE A C 1
ATOM 1405 O O . ILE A 1 191 ? 0.338 -4.128 -15.407 1.00 98.50 191 ILE A O 1
ATOM 1409 N N . VAL A 1 192 ? -1.144 -2.892 -16.562 1.00 98.50 192 VAL A N 1
ATOM 1410 C CA . VAL A 1 192 ? -2.130 -2.723 -15.494 1.00 98.50 192 VAL A CA 1
ATOM 1411 C C . VAL A 1 192 ? -3.442 -3.306 -15.994 1.00 98.50 192 VAL A C 1
ATOM 1413 O O . VAL A 1 192 ? -4.019 -2.753 -16.924 1.00 98.50 192 VAL A O 1
ATOM 1416 N N . ASP A 1 193 ? -3.874 -4.425 -15.418 1.00 97.44 193 ASP A N 1
ATOM 1417 C CA . ASP A 1 193 ? -4.971 -5.260 -15.932 1.00 97.44 193 ASP A CA 1
ATOM 1418 C C . ASP A 1 193 ? -4.864 -5.530 -17.450 1.00 97.44 193 ASP A C 1
ATOM 1420 O O . ASP A 1 193 ? -4.015 -6.313 -17.874 1.00 97.44 193 ASP A O 1
ATOM 1424 N N . ASP A 1 194 ? -5.698 -4.893 -18.274 1.00 95.00 194 ASP A N 1
ATOM 1425 C CA . ASP A 1 194 ? -5.723 -5.010 -19.739 1.00 95.00 194 ASP A CA 1
ATOM 1426 C C . ASP A 1 194 ? -4.953 -3.884 -20.459 1.00 95.00 194 ASP A C 1
ATOM 1428 O O . ASP A 1 194 ? -4.789 -3.890 -21.681 1.00 95.00 194 ASP A O 1
ATOM 1432 N N . THR A 1 195 ? -4.451 -2.906 -19.707 1.00 98.00 195 THR A N 1
ATOM 1433 C CA . THR A 1 195 ? -3.838 -1.694 -20.238 1.00 98.00 195 THR A CA 1
ATOM 1434 C C . THR A 1 195 ? -2.319 -1.787 -20.181 1.00 98.00 195 THR A C 1
ATOM 1436 O O . THR A 1 195 ? -1.699 -1.762 -19.115 1.00 98.00 195 THR A O 1
ATOM 1439 N N . ARG A 1 196 ? -1.674 -1.814 -21.351 1.00 97.75 196 ARG A N 1
ATOM 1440 C CA . ARG A 1 196 ? -0.210 -1.768 -21.445 1.00 97.75 196 ARG A CA 1
ATOM 1441 C C . ARG A 1 196 ? 0.326 -0.389 -21.049 1.00 97.75 196 ARG A C 1
ATOM 1443 O O . ARG A 1 196 ? 0.054 0.611 -21.712 1.00 97.75 196 ARG A O 1
ATOM 1450 N N . LEU A 1 197 ? 1.141 -0.354 -19.998 1.00 96.88 197 LEU A N 1
ATOM 1451 C CA . LEU A 1 197 ? 1.785 0.850 -19.474 1.00 96.88 197 LEU A CA 1
ATOM 1452 C C . LEU A 1 197 ? 3.064 1.204 -20.252 1.00 96.88 197 LEU A C 1
ATOM 1454 O O . LEU A 1 197 ? 3.305 2.381 -20.526 1.00 96.88 197 LEU A O 1
ATOM 1458 N N . PHE A 1 198 ? 3.875 0.204 -20.614 1.00 97.50 198 PHE A N 1
ATOM 1459 C CA . PHE A 1 198 ? 5.041 0.355 -21.497 1.00 97.50 198 PHE A CA 1
ATOM 1460 C C . PHE A 1 198 ? 5.489 -0.987 -22.087 1.00 97.50 198 PHE A C 1
ATOM 1462 O O . PHE A 1 198 ? 5.174 -2.030 -21.527 1.00 97.50 198 PHE A O 1
ATOM 1469 N N . ALA A 1 199 ? 6.277 -0.929 -23.163 1.00 97.44 199 ALA A N 1
ATOM 1470 C CA . ALA A 1 199 ? 7.113 -2.016 -23.669 1.00 97.44 199 ALA A CA 1
ATOM 1471 C C . ALA A 1 199 ? 8.468 -1.430 -24.113 1.00 97.44 199 ALA A C 1
ATOM 1473 O O . ALA A 1 199 ? 8.497 -0.333 -24.677 1.00 97.44 199 ALA A O 1
ATOM 1474 N N . GLY A 1 200 ? 9.570 -2.131 -23.848 1.00 97.12 200 GLY A N 1
ATOM 1475 C CA . GLY A 1 200 ? 10.940 -1.657 -24.065 1.00 97.12 200 GLY A CA 1
ATOM 1476 C C . GLY A 1 200 ? 11.555 -1.042 -22.805 1.00 97.12 200 GLY A C 1
ATOM 1477 O O . GLY A 1 200 ? 11.401 -1.573 -21.708 1.00 97.12 200 GLY A O 1
ATOM 1478 N N . GLU A 1 201 ? 12.267 0.076 -22.949 1.00 96.62 201 GLU A N 1
ATOM 1479 C CA . GLU A 1 201 ? 12.950 0.739 -21.832 1.00 96.62 201 GLU A CA 1
ATOM 1480 C C . GLU A 1 201 ? 12.124 1.875 -21.204 1.00 96.62 201 GLU A C 1
ATOM 1482 O O . GLU A 1 201 ? 11.559 2.725 -21.896 1.00 96.62 201 GLU A O 1
ATOM 1487 N N . THR A 1 202 ? 12.142 1.973 -19.875 1.00 95.44 202 THR A N 1
ATOM 1488 C CA . THR A 1 202 ? 11.590 3.100 -19.107 1.00 95.44 202 THR A CA 1
ATOM 1489 C C . THR A 1 202 ? 12.489 3.459 -17.921 1.00 95.44 202 THR A C 1
ATOM 1491 O O . THR A 1 202 ? 13.300 2.657 -17.472 1.00 95.44 202 THR A O 1
ATOM 1494 N N . ALA A 1 203 ? 12.351 4.668 -17.372 1.00 94.31 203 ALA A N 1
ATOM 1495 C CA . ALA A 1 203 ? 13.055 5.053 -16.143 1.00 94.31 203 ALA A CA 1
ATOM 1496 C C . ALA A 1 203 ? 12.600 4.232 -14.918 1.00 94.31 203 ALA A C 1
ATOM 1498 O O . ALA A 1 203 ? 13.359 4.046 -13.973 1.00 94.31 203 ALA A O 1
ATOM 1499 N N . GLY A 1 204 ? 11.365 3.730 -14.948 1.00 96.19 204 GLY A N 1
ATOM 1500 C CA . GLY A 1 204 ? 10.780 2.900 -13.902 1.00 96.19 204 GLY A CA 1
ATOM 1501 C C . GLY A 1 204 ? 9.256 2.922 -13.948 1.00 96.19 204 GLY A C 1
ATOM 1502 O O . GLY A 1 204 ? 8.646 3.640 -14.752 1.00 96.19 204 GLY A O 1
ATOM 1503 N N . VAL A 1 205 ? 8.652 2.137 -13.065 1.00 97.75 205 VAL A N 1
ATOM 1504 C CA . VAL A 1 205 ? 7.215 2.141 -12.780 1.00 97.75 205 VAL A CA 1
ATOM 1505 C C . VAL A 1 205 ? 7.025 2.494 -11.314 1.00 97.75 205 VAL A C 1
ATOM 1507 O O . VAL A 1 205 ? 7.678 1.922 -10.445 1.00 97.75 205 VAL A O 1
ATOM 1510 N N . THR A 1 206 ? 6.103 3.408 -11.041 1.00 97.88 206 THR A N 1
ATOM 1511 C CA . THR A 1 206 ? 5.579 3.668 -9.701 1.00 97.88 206 THR A CA 1
ATOM 1512 C C . THR A 1 206 ? 4.208 3.035 -9.571 1.00 97.88 206 THR A C 1
ATOM 1514 O O . THR A 1 206 ? 3.353 3.247 -10.431 1.00 97.88 206 THR A O 1
ATOM 1517 N N . VAL A 1 207 ? 3.978 2.334 -8.471 1.00 98.44 207 VAL A N 1
ATOM 1518 C CA . VAL A 1 207 ? 2.698 1.743 -8.092 1.00 98.44 207 VAL A CA 1
ATOM 1519 C C . VAL A 1 207 ? 2.255 2.349 -6.764 1.00 98.44 207 VAL A C 1
ATOM 1521 O O . VAL A 1 207 ? 3.067 2.519 -5.858 1.00 98.44 207 VAL A O 1
ATOM 1524 N N . ARG A 1 208 ? 0.978 2.705 -6.641 1.00 98.38 208 ARG A N 1
ATOM 1525 C CA . ARG A 1 208 ? 0.374 3.162 -5.387 1.00 98.38 208 ARG A CA 1
ATOM 1526 C C . ARG A 1 208 ? -0.921 2.391 -5.120 1.00 98.38 208 ARG A C 1
ATOM 1528 O O . ARG A 1 208 ? -1.709 2.228 -6.059 1.00 98.38 208 ARG A O 1
ATOM 1535 N N . PRO A 1 209 ? -1.169 1.971 -3.873 1.00 98.62 209 PRO A N 1
ATOM 1536 C CA . PRO A 1 209 ? -2.498 1.585 -3.426 1.00 98.62 209 PRO A CA 1
ATOM 1537 C C . PRO A 1 209 ? -3.505 2.726 -3.588 1.00 98.62 209 PRO A C 1
ATOM 1539 O O . PRO A 1 209 ? -3.150 3.910 -3.553 1.00 98.62 209 PRO A O 1
ATOM 1542 N N . THR A 1 210 ? -4.772 2.366 -3.757 1.00 98.12 210 THR A N 1
ATOM 1543 C CA . THR A 1 210 ? -5.906 3.288 -3.719 1.00 98.12 210 THR A CA 1
ATOM 1544 C C . THR A 1 210 ? -6.952 2.786 -2.726 1.00 98.12 210 THR A C 1
ATOM 1546 O O . THR A 1 210 ? -7.230 1.588 -2.698 1.00 98.12 210 THR A O 1
ATOM 1549 N N . PRO A 1 211 ? -7.591 3.682 -1.953 1.00 96.50 211 PRO A N 1
ATOM 1550 C CA . PRO A 1 211 ? -8.609 3.281 -0.987 1.00 96.50 211 PRO A CA 1
ATOM 1551 C C . PRO A 1 211 ? -9.895 2.748 -1.628 1.00 96.50 211 PRO A C 1
ATOM 1553 O O . PRO A 1 211 ? -10.725 2.158 -0.946 1.00 96.50 211 PRO A O 1
ATOM 1556 N N . GLN A 1 212 ? -10.088 2.975 -2.926 1.00 94.06 212 GLN A N 1
ATOM 1557 C CA . GLN A 1 212 ? -11.223 2.469 -3.687 1.00 94.06 212 GLN A CA 1
ATOM 1558 C C . GLN A 1 212 ? -10.785 1.359 -4.635 1.00 94.06 212 GLN A C 1
ATOM 1560 O O . GLN A 1 212 ? -9.649 1.338 -5.121 1.00 94.06 212 GLN A O 1
ATOM 1565 N N . ALA A 1 213 ? -11.726 0.468 -4.951 1.00 91.88 213 ALA A N 1
ATOM 1566 C CA . ALA A 1 213 ? -11.573 -0.461 -6.059 1.00 91.88 213 ALA A CA 1
ATOM 1567 C C . ALA A 1 213 ? -11.271 0.319 -7.363 1.00 91.88 213 ALA A C 1
ATOM 1569 O O . ALA A 1 213 ? -11.850 1.383 -7.583 1.00 91.88 213 ALA A O 1
ATOM 1570 N N . PRO A 1 214 ? -10.378 -0.188 -8.230 1.00 96.56 214 PRO A N 1
ATOM 1571 C CA . PRO A 1 214 ? -9.853 -1.554 -8.230 1.00 96.56 214 PRO A CA 1
ATOM 1572 C C . PRO A 1 214 ? -8.662 -1.813 -7.282 1.00 96.56 214 PRO A C 1
ATOM 1574 O O . PRO A 1 214 ? -8.301 -2.972 -7.098 1.00 96.56 214 PRO A O 1
ATOM 1577 N N . GLY A 1 215 ? -8.137 -0.784 -6.607 1.00 97.12 215 GLY A N 1
ATOM 1578 C CA . GLY A 1 215 ? -7.185 -0.898 -5.492 1.00 97.12 215 GLY A CA 1
ATOM 1579 C C . GLY A 1 215 ? -5.738 -0.553 -5.847 1.00 97.12 215 GLY A C 1
ATOM 1580 O O . GLY A 1 215 ? -4.972 -0.163 -4.970 1.00 97.12 215 GLY A O 1
ATOM 1581 N N . VAL A 1 216 ? -5.352 -0.649 -7.120 1.00 98.19 216 VAL A N 1
ATOM 1582 C CA . VAL A 1 216 ? -4.002 -0.320 -7.586 1.00 98.19 216 VAL A CA 1
ATOM 1583 C C . VAL A 1 216 ? -4.068 0.802 -8.613 1.00 98.19 216 VAL A C 1
ATOM 1585 O O . VAL A 1 216 ? -4.941 0.834 -9.479 1.00 98.19 216 VAL A O 1
ATOM 1588 N N . ARG A 1 217 ? -3.090 1.707 -8.574 1.00 98.06 217 ARG A N 1
ATOM 1589 C CA . ARG A 1 217 ? -2.752 2.560 -9.716 1.00 98.06 217 ARG A CA 1
ATOM 1590 C C . ARG A 1 217 ? -1.262 2.513 -9.998 1.00 98.06 217 ARG A C 1
ATOM 1592 O O . ARG A 1 217 ? -0.454 2.539 -9.073 1.00 98.06 217 ARG A O 1
ATOM 1599 N N . ALA A 1 218 ? -0.888 2.506 -11.271 1.00 98.25 218 ALA A N 1
ATOM 1600 C CA . ALA A 1 218 ? 0.505 2.578 -11.685 1.00 98.25 218 ALA A CA 1
ATOM 1601 C C . ALA A 1 218 ? 0.742 3.670 -12.728 1.00 98.25 218 ALA A C 1
ATOM 1603 O O . ALA A 1 218 ? -0.150 4.053 -13.483 1.00 98.25 218 ALA A O 1
ATOM 1604 N N . SER A 1 219 ? 1.956 4.202 -12.749 1.00 97.56 219 SER A N 1
ATOM 1605 C CA . SER A 1 219 ? 2.410 5.173 -13.739 1.00 97.56 219 SER A CA 1
ATOM 1606 C C . SER A 1 219 ? 3.887 4.961 -14.046 1.00 97.56 219 SER A C 1
ATOM 1608 O O . SER A 1 219 ? 4.629 4.405 -13.238 1.00 97.56 219 SER A O 1
ATOM 1610 N N . LEU A 1 220 ? 4.335 5.420 -15.212 1.00 96.44 220 LEU A N 1
ATOM 1611 C CA . LEU A 1 220 ? 5.767 5.501 -15.495 1.00 96.44 220 LEU A CA 1
ATOM 1612 C C . LEU A 1 220 ? 6.412 6.594 -14.638 1.00 96.44 220 LEU A C 1
ATOM 1614 O O . LEU A 1 220 ? 5.818 7.658 -14.434 1.00 96.44 220 LEU A O 1
ATOM 1618 N N . ASP A 1 221 ? 7.650 6.359 -14.203 1.00 88.94 221 ASP A N 1
ATOM 1619 C CA . ASP A 1 221 ? 8.461 7.337 -13.474 1.00 88.94 221 ASP A CA 1
ATOM 1620 C C . ASP A 1 221 ? 8.891 8.491 -14.400 1.00 88.94 221 ASP A C 1
ATOM 1622 O O . ASP A 1 221 ? 9.998 8.545 -14.932 1.00 88.94 221 ASP A O 1
ATOM 1626 N N . ARG A 1 222 ? 7.963 9.424 -14.642 1.00 81.56 222 ARG A N 1
ATOM 1627 C CA . ARG A 1 222 ? 8.148 10.611 -15.488 1.00 81.56 222 ARG A CA 1
ATOM 1628 C C . ARG A 1 222 ? 8.011 11.884 -14.661 1.00 81.56 222 ARG A C 1
ATOM 1630 O O . ARG A 1 222 ? 6.998 12.094 -14.000 1.00 81.56 222 ARG A O 1
ATOM 1637 N N . ARG A 1 223 ? 9.005 12.774 -14.772 1.00 66.50 223 ARG A N 1
ATOM 1638 C CA . ARG A 1 223 ? 9.142 13.990 -13.947 1.00 66.50 223 ARG A CA 1
ATOM 1639 C C . ARG A 1 223 ? 8.001 15.006 -14.103 1.00 66.50 223 ARG A C 1
ATOM 1641 O O . ARG A 1 223 ? 7.706 15.709 -13.149 1.00 66.50 223 ARG A O 1
ATOM 1648 N N . TRP A 1 224 ? 7.347 15.072 -15.267 1.00 62.50 224 TRP A N 1
ATOM 1649 C CA . TRP A 1 224 ? 6.422 16.176 -15.583 1.00 62.50 224 TRP A CA 1
ATOM 1650 C C . TRP A 1 224 ? 5.013 15.763 -16.022 1.00 62.50 224 TRP A C 1
ATOM 1652 O O . TRP A 1 224 ? 4.155 16.627 -16.160 1.00 62.50 224 TRP A O 1
ATOM 1662 N N . ARG A 1 225 ? 4.750 14.469 -16.267 1.00 66.38 225 ARG A N 1
ATOM 1663 C CA . ARG A 1 225 ? 3.440 13.968 -16.738 1.00 66.38 225 ARG A CA 1
ATOM 1664 C C . ARG A 1 225 ? 3.209 12.514 -16.316 1.00 66.38 225 ARG A C 1
ATOM 1666 O O . ARG A 1 225 ? 3.313 11.601 -17.137 1.00 66.38 225 ARG A O 1
ATOM 1673 N N . ARG A 1 226 ? 2.913 12.291 -15.032 1.00 82.88 226 ARG A N 1
ATOM 1674 C CA . ARG A 1 226 ? 2.482 10.973 -14.540 1.00 82.88 226 ARG A CA 1
ATOM 1675 C C . ARG A 1 226 ? 1.040 10.728 -14.972 1.00 82.88 226 ARG A C 1
ATOM 1677 O O . ARG A 1 226 ? 0.113 11.297 -14.406 1.00 82.88 226 ARG A O 1
ATOM 1684 N N . ARG A 1 227 ? 0.855 9.889 -15.991 1.00 92.19 227 ARG A N 1
ATOM 1685 C CA . ARG A 1 227 ? -0.459 9.335 -16.321 1.00 92.19 227 ARG A CA 1
ATOM 1686 C C . ARG A 1 227 ? -0.652 8.078 -15.484 1.00 92.19 227 ARG A C 1
ATOM 1688 O O . ARG A 1 227 ? 0.049 7.093 -15.701 1.00 92.19 227 ARG A O 1
ATOM 1695 N N . TRP A 1 228 ? -1.561 8.149 -14.521 1.00 96.19 228 TRP A N 1
ATOM 1696 C CA . TRP A 1 228 ? -1.954 6.998 -13.720 1.00 96.19 228 TRP A CA 1
ATOM 1697 C C . TRP A 1 228 ? -2.926 6.122 -14.502 1.00 96.19 228 TRP A C 1
ATOM 1699 O O . TRP A 1 228 ? -3.853 6.624 -15.135 1.00 96.19 228 TRP A O 1
ATOM 1709 N N . VAL A 1 229 ? -2.700 4.818 -14.435 1.00 97.94 229 VAL A N 1
ATOM 1710 C CA . VAL A 1 229 ? -3.616 3.780 -14.895 1.00 97.94 229 VAL A CA 1
ATOM 1711 C C . VAL A 1 229 ? -4.066 3.021 -13.655 1.00 97.94 229 VAL A C 1
ATOM 1713 O O . VAL A 1 229 ? -3.218 2.571 -12.887 1.00 97.94 229 VAL A O 1
ATOM 1716 N N . ALA A 1 230 ? -5.375 2.945 -13.428 1.00 98.12 230 ALA A N 1
ATOM 1717 C CA . ALA A 1 230 ? -5.956 2.192 -12.322 1.00 98.12 230 ALA A CA 1
ATOM 1718 C C . ALA A 1 230 ? -6.273 0.758 -12.767 1.00 98.12 230 ALA A C 1
ATOM 1720 O O . ALA A 1 230 ? -6.651 0.551 -13.916 1.00 98.12 230 ALA A O 1
ATOM 1721 N N . GLY A 1 231 ? -6.135 -0.205 -11.859 1.00 98.12 231 GLY A N 1
ATOM 1722 C CA . GLY A 1 231 ? -6.449 -1.613 -12.091 1.00 98.12 231 GLY A CA 1
ATOM 1723 C C . GLY A 1 231 ? -6.413 -2.436 -10.805 1.00 98.12 231 GLY A C 1
ATOM 1724 O O . GLY A 1 231 ? -6.171 -1.909 -9.716 1.00 98.12 231 GLY A O 1
ATOM 1725 N N . ARG A 1 232 ? -6.696 -3.732 -10.910 1.00 98.31 232 ARG A N 1
ATOM 1726 C CA . ARG A 1 232 ? -6.573 -4.696 -9.810 1.00 98.31 232 ARG A CA 1
ATOM 1727 C C . ARG A 1 232 ? -5.137 -5.159 -9.643 1.00 98.31 232 ARG A C 1
ATOM 1729 O O . ARG A 1 232 ? -4.747 -5.481 -8.524 1.00 98.31 232 ARG A O 1
ATOM 1736 N N . ALA A 1 233 ? -4.365 -5.194 -10.724 1.00 98.38 233 ALA A N 1
ATOM 1737 C CA . ALA A 1 233 ? -2.973 -5.607 -10.706 1.00 98.38 233 ALA A CA 1
ATOM 1738 C C . ALA A 1 233 ? -2.109 -4.732 -11.617 1.00 98.38 233 ALA A C 1
ATOM 1740 O O . ALA A 1 233 ? -2.489 -4.411 -12.738 1.00 98.38 233 ALA A O 1
ATOM 1741 N N . ALA A 1 234 ? -0.911 -4.394 -11.146 1.00 98.62 234 ALA A N 1
ATOM 1742 C CA . ALA A 1 234 ? 0.151 -3.773 -11.920 1.00 98.62 234 ALA A CA 1
ATOM 1743 C C . ALA A 1 234 ? 1.341 -4.730 -11.981 1.00 98.62 234 ALA A C 1
ATOM 1745 O O . ALA A 1 234 ? 2.026 -4.966 -10.984 1.00 98.62 234 ALA A O 1
ATOM 1746 N N . GLN A 1 235 ? 1.581 -5.281 -13.164 1.00 98.56 235 GLN A N 1
ATOM 1747 C CA . GLN A 1 235 ? 2.639 -6.239 -13.428 1.00 98.56 235 GLN A CA 1
ATOM 1748 C C . GLN A 1 235 ? 3.772 -5.597 -14.217 1.00 98.56 235 GLN A C 1
ATOM 1750 O O . GLN A 1 235 ? 3.569 -4.752 -15.087 1.00 98.56 235 GLN A O 1
ATOM 1755 N N . THR A 1 236 ? 4.989 -6.049 -13.953 1.00 98.56 236 THR A N 1
ATOM 1756 C CA . THR A 1 236 ? 6.150 -5.800 -14.799 1.00 98.56 236 THR A CA 1
ATOM 1757 C C . THR A 1 236 ? 6.894 -7.107 -15.023 1.00 98.56 236 THR A C 1
ATOM 1759 O O . THR A 1 236 ? 7.137 -7.853 -14.077 1.00 98.56 236 THR A O 1
ATOM 1762 N N . GLY A 1 237 ? 7.231 -7.392 -16.278 1.00 98.25 237 GLY A N 1
ATOM 1763 C CA . GLY A 1 237 ? 8.135 -8.467 -16.679 1.00 98.25 237 GLY A CA 1
ATOM 1764 C C . GLY A 1 237 ? 9.385 -7.881 -17.327 1.00 98.25 237 GLY A C 1
ATOM 1765 O O . GLY A 1 237 ? 9.281 -6.885 -18.033 1.00 98.25 237 GLY A O 1
ATOM 1766 N N . GLY A 1 238 ? 10.554 -8.470 -17.087 1.00 97.12 238 GLY A N 1
ATOM 1767 C CA . GLY A 1 238 ? 11.836 -7.986 -17.604 1.00 97.12 238 GLY A CA 1
ATOM 1768 C C . GLY A 1 238 ? 13.008 -8.882 -17.185 1.00 97.12 238 GLY A C 1
ATOM 1769 O O . GLY A 1 238 ? 12.823 -9.816 -16.408 1.00 97.12 238 GLY A O 1
ATOM 1770 N N . PRO A 1 239 ? 14.233 -8.640 -17.676 1.00 96.50 239 PRO A N 1
ATOM 1771 C CA . PRO A 1 239 ? 15.385 -9.485 -17.359 1.00 96.50 239 PRO A CA 1
ATOM 1772 C C . PRO A 1 239 ? 15.864 -9.335 -15.904 1.00 96.50 239 PRO A C 1
ATOM 1774 O O . PRO A 1 239 ? 16.301 -10.318 -15.302 1.00 96.50 239 PRO A O 1
ATOM 1777 N N . ALA A 1 240 ? 15.777 -8.127 -15.333 1.00 95.69 240 ALA A N 1
ATOM 1778 C CA . ALA A 1 240 ? 16.201 -7.829 -13.965 1.00 95.69 240 ALA A CA 1
ATOM 1779 C C . ALA A 1 240 ? 15.452 -6.614 -13.387 1.00 95.69 240 ALA A C 1
ATOM 1781 O O . ALA A 1 240 ? 15.844 -5.466 -13.588 1.00 95.69 240 ALA A O 1
ATOM 1782 N N . ILE A 1 241 ? 14.386 -6.879 -12.635 1.00 97.88 241 ILE A N 1
ATOM 1783 C CA . ILE A 1 241 ? 13.563 -5.869 -11.965 1.00 97.88 241 ILE A CA 1
ATOM 1784 C C . ILE A 1 241 ? 14.030 -5.732 -10.516 1.00 97.88 241 ILE A C 1
ATOM 1786 O O . ILE A 1 241 ? 14.023 -6.710 -9.768 1.00 97.88 241 ILE A O 1
ATOM 1790 N N . VAL A 1 242 ? 14.398 -4.520 -10.104 1.00 98.12 242 VAL A N 1
ATOM 1791 C CA . VAL A 1 242 ? 14.550 -4.152 -8.691 1.00 98.12 242 VAL A CA 1
ATOM 1792 C C . VAL A 1 242 ? 13.189 -3.708 -8.169 1.00 98.12 242 VAL A C 1
ATOM 1794 O O . VAL A 1 242 ? 12.619 -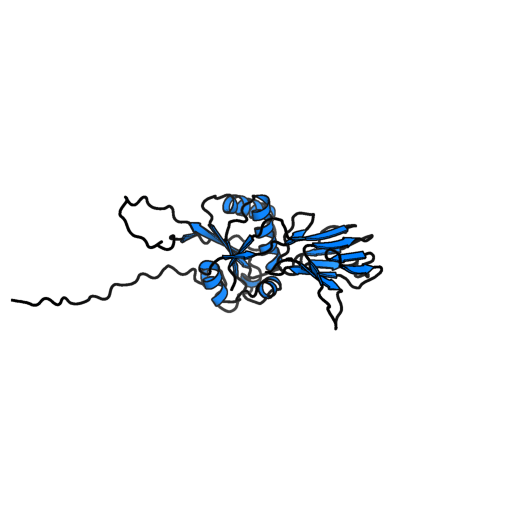2.738 -8.672 1.00 98.12 242 VAL A O 1
ATOM 1797 N N . VAL A 1 243 ? 12.677 -4.409 -7.159 1.00 98.25 243 VAL A N 1
ATOM 1798 C CA . VAL A 1 243 ? 11.403 -4.079 -6.507 1.00 98.25 243 VAL A CA 1
ATOM 1799 C C . VAL A 1 243 ? 11.686 -3.296 -5.230 1.00 98.25 243 VAL A C 1
ATOM 1801 O O . VAL A 1 243 ? 12.502 -3.722 -4.415 1.00 98.25 243 VAL A O 1
ATOM 1804 N N . VAL A 1 244 ? 11.013 -2.164 -5.046 1.00 97.56 244 VAL A N 1
ATOM 1805 C CA . VAL A 1 244 ? 11.057 -1.367 -3.810 1.00 97.56 244 VAL A CA 1
ATOM 1806 C C . VAL A 1 244 ? 9.646 -1.284 -3.249 1.00 97.56 244 VAL A C 1
ATOM 1808 O O . VAL A 1 244 ? 8.720 -0.997 -4.005 1.00 97.56 244 VAL A O 1
ATOM 1811 N N . ARG A 1 245 ? 9.480 -1.541 -1.952 1.00 97.56 245 ARG A N 1
ATOM 1812 C CA . ARG A 1 245 ? 8.193 -1.527 -1.244 1.00 97.56 245 ARG A CA 1
ATOM 1813 C C . ARG A 1 245 ? 8.304 -0.568 -0.081 1.00 97.56 245 ARG A C 1
ATOM 1815 O O . ARG A 1 245 ? 9.098 -0.825 0.815 1.00 97.56 245 ARG A O 1
ATOM 1822 N N . ASP A 1 246 ? 7.561 0.529 -0.122 1.00 96.25 246 ASP A N 1
ATOM 1823 C CA . ASP A 1 246 ? 7.490 1.470 0.999 1.00 96.25 246 ASP A CA 1
ATOM 1824 C C . ASP A 1 246 ? 8.883 1.923 1.484 1.00 96.25 246 ASP A C 1
ATOM 1826 O O . ASP A 1 246 ? 9.155 2.006 2.672 1.00 96.25 246 ASP A O 1
ATOM 1830 N N . GLY A 1 247 ? 9.795 2.163 0.530 1.00 93.38 247 GLY A N 1
ATOM 1831 C CA . GLY A 1 247 ? 11.198 2.530 0.784 1.00 93.38 247 GLY A CA 1
ATOM 1832 C C . GLY A 1 247 ? 12.179 1.350 0.841 1.00 93.38 247 GLY A C 1
ATOM 1833 O O . GLY A 1 247 ? 13.351 1.510 0.501 1.00 93.38 247 GLY A O 1
ATOM 1834 N N . VAL A 1 248 ? 11.705 0.136 1.135 1.00 92.88 248 VAL A N 1
ATOM 1835 C CA . VAL A 1 248 ? 12.545 -1.054 1.331 1.00 92.88 248 VAL A CA 1
ATOM 1836 C C . VAL A 1 248 ? 12.831 -1.774 0.013 1.00 92.88 248 VAL A C 1
ATOM 1838 O O . VAL A 1 248 ? 11.933 -2.268 -0.674 1.00 92.88 248 VAL A O 1
ATOM 1841 N N . VAL A 1 249 ? 14.113 -1.877 -0.339 1.00 94.75 249 VAL A N 1
ATOM 1842 C CA . VAL A 1 249 ? 14.577 -2.571 -1.550 1.00 94.75 249 VAL A CA 1
ATOM 1843 C C . VAL A 1 249 ? 14.566 -4.089 -1.338 1.00 94.75 249 VAL A C 1
ATOM 1845 O O . VAL A 1 249 ? 15.080 -4.597 -0.342 1.00 94.75 249 VAL A O 1
ATOM 1848 N N . ALA A 1 250 ? 14.006 -4.832 -2.296 1.00 92.75 250 ALA A N 1
ATOM 1849 C CA . ALA A 1 250 ? 14.062 -6.291 -2.308 1.00 92.75 250 ALA A CA 1
ATOM 1850 C C . ALA A 1 250 ? 15.520 -6.786 -2.381 1.00 92.75 250 ALA A C 1
ATOM 1852 O O . ALA A 1 250 ? 16.317 -6.218 -3.128 1.00 92.75 250 ALA A O 1
ATOM 1853 N N . PRO A 1 251 ? 15.876 -7.892 -1.706 1.00 89.62 251 PRO A N 1
ATOM 1854 C CA . PRO A 1 251 ? 17.262 -8.363 -1.655 1.00 89.62 251 PRO A CA 1
ATOM 1855 C C . PRO A 1 251 ? 17.791 -8.880 -3.000 1.00 89.62 251 PRO A C 1
ATOM 1857 O O . PRO A 1 251 ? 19.000 -8.992 -3.187 1.00 89.62 251 PRO A O 1
ATOM 1860 N N . LYS A 1 252 ? 16.901 -9.250 -3.927 1.00 93.19 252 LYS A N 1
ATOM 1861 C CA . LYS A 1 252 ? 17.247 -9.823 -5.230 1.00 93.19 252 LYS A CA 1
ATOM 1862 C C . LYS A 1 252 ? 16.400 -9.192 -6.322 1.00 93.19 252 LYS A C 1
ATOM 1864 O O . LYS A 1 252 ? 15.243 -8.839 -6.091 1.00 93.19 252 LYS A O 1
ATOM 1869 N N . THR A 1 253 ? 16.970 -9.108 -7.520 1.00 96.25 253 THR A N 1
ATOM 1870 C CA . THR A 1 253 ? 16.195 -8.797 -8.716 1.00 96.25 253 THR A CA 1
ATOM 1871 C C . THR A 1 253 ? 15.333 -9.984 -9.123 1.00 96.25 253 THR A C 1
ATOM 1873 O O . THR A 1 253 ? 15.673 -11.142 -8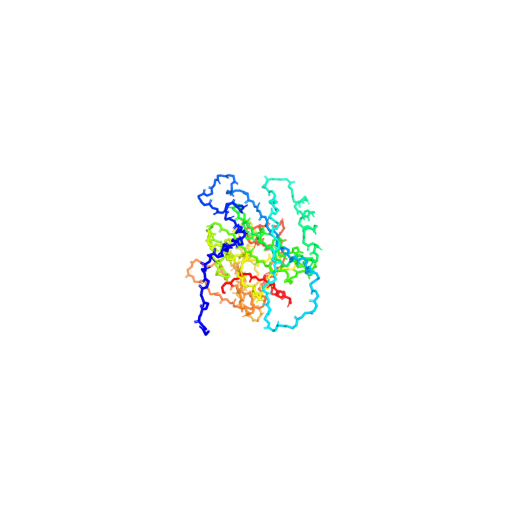.875 1.00 96.25 253 THR A O 1
ATOM 1876 N N . VAL A 1 254 ? 14.214 -9.687 -9.775 1.00 97.56 254 VAL A N 1
ATOM 1877 C CA . VAL A 1 254 ? 13.255 -10.687 -10.257 1.00 97.56 254 VAL A CA 1
ATOM 1878 C C . VAL A 1 254 ? 12.963 -10.486 -11.738 1.00 97.56 254 VAL A C 1
ATOM 1880 O O . VAL A 1 254 ? 13.181 -9.405 -12.281 1.00 97.56 254 VAL A O 1
ATOM 1883 N N . ARG A 1 255 ? 12.473 -11.532 -12.409 1.00 97.88 255 ARG A N 1
ATOM 1884 C CA . ARG A 1 255 ? 12.071 -11.449 -13.826 1.00 97.88 255 ARG A CA 1
ATOM 1885 C C . ARG A 1 255 ? 10.639 -10.969 -14.029 1.00 97.88 255 ARG A C 1
ATOM 1887 O O . ARG A 1 255 ? 10.260 -10.534 -15.111 1.00 97.88 255 ARG A O 1
ATOM 1894 N N . ARG A 1 256 ? 9.827 -11.090 -12.987 1.00 97.94 256 ARG A N 1
ATOM 1895 C CA . ARG A 1 256 ? 8.438 -10.657 -12.949 1.00 97.94 256 ARG A CA 1
ATOM 1896 C C . ARG A 1 256 ? 8.151 -10.174 -11.542 1.00 97.94 256 ARG A C 1
ATOM 1898 O O . ARG A 1 256 ? 8.631 -10.779 -10.590 1.00 97.94 256 ARG A O 1
ATOM 1905 N N . SER A 1 257 ? 7.397 -9.095 -11.433 1.00 98.25 257 SER A N 1
ATOM 1906 C CA . SER A 1 257 ? 6.815 -8.654 -10.175 1.00 98.25 257 SER A CA 1
ATOM 1907 C C . SER A 1 257 ? 5.441 -8.073 -10.452 1.00 98.25 257 SER A C 1
ATOM 1909 O O . SER A 1 257 ? 5.234 -7.407 -11.473 1.00 98.25 257 SER A O 1
ATOM 1911 N N . THR A 1 258 ? 4.504 -8.352 -9.556 1.00 98.56 258 THR A N 1
ATOM 1912 C CA . THR A 1 258 ? 3.136 -7.861 -9.649 1.00 98.56 258 THR A CA 1
ATOM 1913 C C . THR A 1 258 ? 2.713 -7.342 -8.292 1.00 98.56 258 THR A C 1
ATOM 1915 O O . THR A 1 258 ? 2.758 -8.087 -7.321 1.00 98.56 258 THR A O 1
ATOM 1918 N N . PHE A 1 259 ? 2.230 -6.105 -8.247 1.00 98.75 259 PHE A N 1
ATOM 1919 C CA . PHE A 1 259 ? 1.432 -5.608 -7.132 1.00 98.75 259 PHE A CA 1
ATOM 1920 C C . PHE A 1 259 ? -0.041 -5.771 -7.482 1.00 98.75 259 PHE A C 1
ATOM 1922 O O . PHE A 1 259 ? -0.461 -5.341 -8.556 1.00 98.75 259 PHE A O 1
ATOM 1929 N N . TYR A 1 260 ? -0.828 -6.388 -6.610 1.00 98.69 260 TYR A N 1
ATOM 1930 C CA . TYR A 1 260 ? -2.233 -6.677 -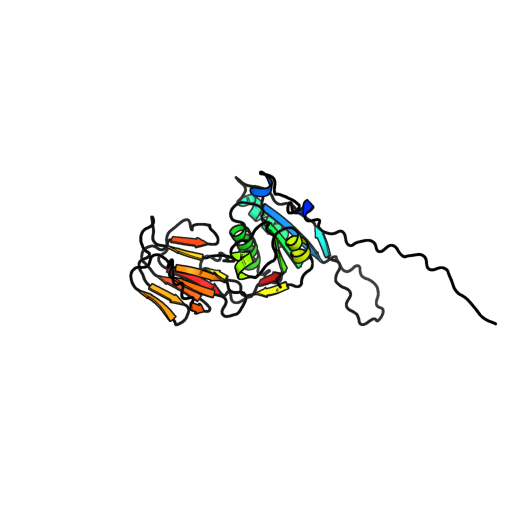6.862 1.00 98.69 260 TYR A CA 1
ATOM 1931 C C . TYR A 1 260 ? -3.085 -6.543 -5.607 1.00 98.69 260 TYR A C 1
ATOM 1933 O O . TYR A 1 260 ? -2.606 -6.689 -4.481 1.00 98.69 260 TYR A O 1
ATOM 1941 N N . ARG A 1 261 ? -4.374 -6.280 -5.820 1.00 98.44 261 ARG A N 1
ATOM 1942 C CA . ARG A 1 261 ? -5.385 -6.310 -4.771 1.00 98.44 261 ARG A CA 1
ATOM 1943 C C . ARG A 1 261 ? -5.608 -7.749 -4.311 1.00 98.44 261 ARG A C 1
ATOM 1945 O O . ARG A 1 261 ? -5.975 -8.610 -5.110 1.00 98.44 261 ARG A O 1
ATOM 1952 N N . HIS A 1 262 ? -5.389 -7.987 -3.027 1.00 98.25 262 HIS A N 1
ATOM 1953 C CA . HIS A 1 262 ? -5.735 -9.228 -2.353 1.00 98.25 262 HIS A CA 1
ATOM 1954 C C . HIS A 1 262 ? -7.251 -9.469 -2.388 1.00 98.25 262 HIS A C 1
ATOM 1956 O O . HIS A 1 262 ? -8.029 -8.548 -2.627 1.00 98.25 262 HIS A O 1
ATOM 1962 N N . HIS A 1 263 ? -7.676 -10.720 -2.223 1.00 95.94 263 HIS A N 1
ATOM 1963 C CA . HIS A 1 263 ? -9.101 -11.045 -2.300 1.00 95.94 263 HIS A CA 1
ATOM 1964 C C . HIS A 1 263 ? -9.878 -10.462 -1.116 1.00 95.94 263 HIS A C 1
ATOM 1966 O O . HIS A 1 263 ? -10.990 -9.979 -1.325 1.00 95.94 263 HIS A O 1
ATOM 1972 N N . ASP A 1 264 ? -9.246 -10.424 0.057 1.00 97.00 264 ASP A N 1
ATOM 1973 C CA . ASP A 1 264 ? -9.785 -9.774 1.241 1.00 97.00 264 ASP A CA 1
ATOM 1974 C C . ASP A 1 264 ? -9.286 -8.335 1.387 1.00 97.00 264 ASP A C 1
ATOM 1976 O O . ASP A 1 264 ? -8.138 -7.988 1.084 1.00 97.00 264 ASP A O 1
ATOM 1980 N N . ASP A 1 265 ? -10.187 -7.495 1.878 1.00 98.06 265 ASP A N 1
ATOM 1981 C CA . ASP A 1 265 ? -9.898 -6.134 2.297 1.00 98.06 265 ASP A CA 1
ATOM 1982 C C . ASP A 1 265 ? -9.447 -6.127 3.764 1.00 98.06 265 ASP A C 1
ATOM 1984 O O . ASP A 1 265 ? -9.854 -6.970 4.560 1.00 98.06 265 ASP A O 1
ATOM 1988 N N . TRP A 1 266 ? -8.653 -5.130 4.141 1.00 97.88 266 TRP A N 1
ATOM 1989 C CA . TRP A 1 266 ? -8.278 -4.876 5.534 1.00 97.88 266 TRP A CA 1
ATOM 1990 C C . TRP A 1 266 ? -9.166 -3.791 6.143 1.00 97.88 266 TRP A C 1
ATOM 1992 O O . TRP A 1 266 ? -9.777 -2.990 5.425 1.00 97.88 266 TRP A O 1
ATOM 2002 N N . LYS A 1 267 ? -9.252 -3.746 7.473 1.00 98.12 267 LYS A N 1
ATOM 2003 C CA . LYS A 1 267 ? -9.997 -2.712 8.200 1.00 98.12 267 LYS A CA 1
ATOM 2004 C C . LYS A 1 267 ? -9.067 -1.562 8.570 1.00 98.12 267 LYS A C 1
ATOM 2006 O O . LYS A 1 267 ? -8.303 -1.665 9.517 1.00 98.12 267 LYS A O 1
ATOM 2011 N N . LEU A 1 268 ? -9.134 -0.454 7.834 1.00 98.19 268 LEU A N 1
ATOM 2012 C CA . LEU A 1 268 ? -8.320 0.737 8.101 1.00 98.19 268 LEU A CA 1
ATOM 2013 C C . LEU A 1 268 ? -9.172 1.841 8.725 1.00 98.19 268 LEU A C 1
ATOM 2015 O O . LEU A 1 268 ? -10.205 2.220 8.174 1.00 98.19 268 LEU A O 1
ATOM 2019 N N . VAL A 1 269 ? -8.710 2.398 9.838 1.00 97.56 269 VAL A N 1
ATOM 2020 C CA . VAL A 1 269 ? -9.276 3.596 10.463 1.00 97.56 269 VAL A CA 1
ATOM 2021 C C . VAL A 1 269 ? -8.905 4.809 9.617 1.00 97.56 269 VAL A C 1
ATOM 2023 O O . VAL A 1 269 ? -7.746 5.227 9.585 1.00 97.56 269 VAL A O 1
ATOM 2026 N N . ARG A 1 270 ? -9.880 5.358 8.888 1.00 95.38 270 ARG A N 1
ATOM 2027 C CA . ARG A 1 270 ? -9.681 6.476 7.954 1.00 95.38 270 ARG A CA 1
ATOM 2028 C C . ARG A 1 270 ? -10.949 7.320 7.777 1.00 95.38 270 ARG A C 1
ATOM 2030 O O . ARG A 1 270 ? -12.026 6.800 8.065 1.00 95.38 270 ARG A O 1
ATOM 2037 N N . PRO A 1 271 ? -10.823 8.589 7.337 1.00 91.25 271 PRO A N 1
ATOM 2038 C CA . PRO A 1 271 ? -11.973 9.463 7.094 1.00 91.25 271 PRO A CA 1
ATOM 2039 C C . PRO A 1 271 ? -12.909 8.969 5.987 1.00 91.25 271 PRO A C 1
ATOM 2041 O O . PRO A 1 271 ? -12.429 8.268 5.058 1.00 91.25 271 PRO A O 1
#

Mean predicted aligned error: 11.39 Å

Radius of gyration: 22.57 Å; Cα contacts (8 Å, |Δi|>4): 598; chains: 1; bounding box: 72×35×73 Å

Nearest PDB structures (foldseek):
  2jgr-assembly1_A  TM=7.296E-01  e=9.721E-08  Escherichia coli BL21
  2p1r-assembly2_D  TM=7.556E-01  e=4.224E-07  Salmonella enterica subsp. enterica serovar Typhimurium str. LT2
  4l02-assembly2_B  TM=6.203E-01  e=3.677E-05  Homo sapiens
  9chz-assembly1_I  TM=2.531E-01  e=7.939E+00  Anthoceros agrestis

Secondary structure (DSSP, 8-state):
-------------PPP----TTTTT-SSSPPTTGGG-EEEEEEEEPP------------PPPPEEEE---PPPSSS-HHHHHHHHHHHHH-TTEEEEEEEE-SS-HHHHHHHHHHHHHHTT-TTSEEEEEESS--HHHHHHT---THHHHHHHHHSPEEEEEEEEETTS-EESS-EEEEEGGGPPEEEEEEETTEEEEEEEES-EEEEE-SSTT-EEEEE--SS----EEESEEEEEEEEEEEEETTEEPSS-EEEEEEEEEEEEEEEE--

pLDDT: mean 77.76, std 23.72, range [21.8, 98.75]

Foldseek 3Di:
DDDDDDDDDDDDDDDDPAPQCVLLQQPDDRDPQLQQWWFKWFKFFDPPPDDDDDDDPDDDPGDIDTGGDGDTGDDDDPPVCCVVLLVRLPDPRTQEMETRHNYDLSQQVVQVSVLSCVVVVNLNREYQYEYQDDAQLCVQQVADYGRVSRNLSVDFFWDFFFWKDKPVSGTARGKKKWAAPPQAWFAAWKDAVPRTQDHGTARIKIKHAHRDPVGIWMFTPDDPDTDIDHHQKIKTAGDFIFMAGSNRTDPGTDRMMMIGTDPGTHTYRGD

=== Feature glossary ===
The record interleaves many kinds of information about one protein. Here is each kind framed as the question it answers.

Q: What are the backbone torsion angles?
A: φ (phi) and ψ (psi) are the two rotatable backbone dihedrals per residue: φ is the C(i-1)–N–Cα–C torsion, ψ is the N–Cα–C–N(i+1) torsion, both in degrees on (−180°, 180°]. α-helical residues cluster near (−60°, −45°); β-strand residues near (−120°, +130°). A Ramachandran plot is simply a scatter of (φ, ψ) for every residue.

Q: What is the amino-acid chain?
A: This is the polypeptide sequence — one letter per residue, N-terminus first. Length ranges from a few dozen residues for small domains to over a thousand for large multi-domain proteins.

Q: How mobile is each atom in the crystal?
A: For experimental (PDB) structures, the B-factor (temperature factor) quantifies the positional spread of each atom in the crystal — a combination of thermal vibration and static disorder — in units of Å². High B-factors mark flexible loops or poorly resolved regions; low B-factors mark the rigid, well-ordered core.

Q: Are the domains correctly placed relative to each other?
A: Predicted Aligned Error (PAE) is an AlphaFold confidence matrix: entry (i, j) is the expected error in the position of residue j, in ångströms, when the prediction is superimposed on the true structure at residue i. Low PAE within a block of residues means that block is internally rigid and well-predicted; high PAE between two blocks means their relative placement is uncertain even if each block individually is confident.

Q: How confident is the AlphaFold model at each residue?
A: pLDDT is the predicted lDDT-Cα score: AlphaFold's confidence that the local environment of each residue (all inter-atomic distances within 15 Å) is correctly placed. It is a per-residue number between 0 and 100, with higher meaning more reliable.

Q: What family and function is it annotated with?
A: Functional annotations link the protein to curated databases. InterPro entries identify conserved domains and families by matching the sequence against member-database signatures (Pfam, PROSITE, CDD, …). Gene Ontology (GO) terms describe molecular function, biological process, and cellular component in a controlled vocabulary. CATH places the structure in a hierarchical fold classification (Class/Architecture/Topology/Homologous-superfamily). The organism is the source species.

Q: How big and how compact is the whole molecule?
A: Three whole-structure scalars: the radius of gyration (RMS distance of Cα from centroid, in Å), the count of Cα–Cα contacts (pairs closer than 8 Å and separated by more than four residues in sequence — i.e. tertiary, not local, contacts), and the bounding-box dimensions. Together they distinguish compact globular folds from extended fibres or disordered chains.

Q: What known structures does this most resemble?
A: The Foldseek neighbor list gives the closest experimentally determined structures in the PDB, ranked by structural alignment. TM-score near 1 means near-identical fold; near 0.3 means only rough topology match. This is how one finds what a novel AlphaFold prediction most resembles in the solved-structure universe.

Q: Which residues are buried vs exposed?
A: SASA measures how much of the protein is reachable by solvent. It is computed by rolling a water-sized probe over the atomic surface and summing the exposed area (Å²). Per-residue SASA distinguishes core (buried, low SASA) from surface (exposed, high SASA) residues; total SASA is a whole-molecule size measure.

Q: Which residues are in helices, strands, or loops?
A: Eight-state secondary structure (DSSP): H is the canonical α-helix, G the tighter 3₁₀-helix, I the wider π-helix; E/B are β-structure, T and S are turns and bends, and '-' is everything else. DSSP derives these from the pattern of main-chain N–H···O=C hydrogen bonds, not from the sequence.

Q: Where is each backbone atom in 3D?
A: Structure coordinates are given as an mmCIF _atom_site loop: one row per atom with element, residue name, chain id, sequence number, and x/y/z position in Å. Only the four main-chain atoms per residue are included here; side chains are omitted to keep the record compact.

Q: What if only a Cα trace is available?
A: Three-state secondary structure (P-SEA) collapses the eight DSSP classes into helix (a), strand (b), and coil (c). P-SEA assigns these from Cα geometry alone — distances and angles — without requiring backbone oxygens, so it works on any Cα trace.

Q: What do the rendered images show?
A: The six renders are orthographic views along the three Cartesian axes in both directions. Representation (cartoon, sticks, or surface) and color scheme (sequence-rainbow or by-chain) vary across proteins so the training set covers all the common visualization conventions.

Q: What does the local fold look like, residue by residue?
A: Foldseek's 3Di representation compresses backbone geometry into a per-residue letter drawn from a learned twenty-state alphabet. It captures the tertiary interaction pattern around each residue — which residues are packed against it in space, regardless of where they are in sequence.

Q: What do the diagnostic plots show?
A: The contact map is a binary N×N matrix image: pixel (i, j) is dark where Cα_i and Cα_j are within 8 Å and |i−j|>4. Because the |i−j|>4 filter removes local helical contacts, off-diagonal stripes parallel to the main diagonal indicate parallel β-sheets; stripes perpendicular to it indicate antiparallel β-sheets. The Ramachandran plot scatters every residue's (φ, ψ) pair against the sterically allowed regions. The PAE heatmap renders the predicted-aligned-error matrix.